Protein AF-A0A507C462-F1 (afdb_monomer_lite)

Foldseek 3Di:
DDDPDDDPVVVVVVVVVVVVVVVVPPPPPDDDDDDDDDDDDPPPDPPVDPPDDPQWDADPVGDTDGDCPPVDPPDDDDDDDDPPPPPPPPPPPPCPVPPPVDFDFPDVVVVRQGFDDDDPQNVVLQVCVLVVCVQDVVDHDDHDDPVPSPDPDRGDDDDDDDDDPVDDPPPDDPPVLDDDGPVVNSVVDPVSVVVVVVVVVVVVVVVVVVVVVPDPDPDD

Sequence (220 aa):
MTSMEMDDDWLQRSMVALQERRNTKSSSAVKPVPELDVIQMPVQINSGIPTAHPYFDKDQHGVARIKTSKLNPSSAPTTQTTNIPFNVSQLPDSKTKSTTAGPETAGPKWFDMPATDITPEIKRDLQILKNRHVLDPKRFYKRQDKKTAKDLPKFFQIGTIVEGPAEFYSARIPRKQRKQNLVEELLQDAEKSQYLKKKFDEIQAKKADFTRRRRPQKKK

Secondary structure (DSSP, 8-state):
-------HHHHHHHHHHHHHHHHTTS----PPPPP------------SS-----SEEE-TTS-EEE--TT---S-PPP-----------------------PPPB--GGGTTPBBPP--HHHHHHHHHHHTHHHH-TT-PPPPPPTTTTTS--SB---------TT-SSSSPPPTTT--SSHHHHHHH-HHHHHHHHHHHHHHHHHHHHHHHHTS-----

pLDDT: mean 73.64, std 18.98, range [39.41, 98.0]

Structure (mmCIF, N/CA/C/O backbone):
data_AF-A0A507C462-F1
#
_entry.id   AF-A0A507C462-F1
#
loop_
_atom_site.group_PDB
_atom_site.id
_atom_site.type_symbol
_atom_site.label_atom_id
_atom_site.label_alt_id
_atom_site.label_comp_id
_atom_site.label_asym_id
_atom_site.label_entity_id
_atom_site.label_seq_id
_atom_site.pdbx_PDB_ins_code
_atom_site.Cartn_x
_atom_site.Cartn_y
_atom_site.Cartn_z
_atom_site.occupancy
_atom_site.B_iso_or_equiv
_atom_site.auth_seq_id
_atom_site.auth_comp_id
_atom_site.auth_asym_id
_atom_site.auth_atom_id
_atom_site.pdbx_PDB_model_num
ATOM 1 N N . MET A 1 1 ? 33.466 -45.971 -16.114 1.00 40.06 1 MET A N 1
ATOM 2 C CA . MET A 1 1 ? 32.294 -46.648 -15.522 1.00 40.06 1 MET A CA 1
ATOM 3 C C . MET A 1 1 ? 32.713 -47.075 -14.132 1.00 40.06 1 MET A C 1
ATOM 5 O O . MET A 1 1 ? 33.428 -48.056 -14.009 1.00 40.06 1 MET A O 1
ATOM 9 N N . THR A 1 2 ? 32.393 -46.263 -13.127 1.00 47.00 2 THR A N 1
ATOM 10 C CA . THR A 1 2 ? 32.767 -46.519 -11.730 1.00 47.00 2 THR A CA 1
ATOM 11 C C . THR A 1 2 ? 31.493 -46.910 -11.002 1.00 47.00 2 THR A C 1
ATOM 13 O O . THR A 1 2 ? 30.519 -46.160 -11.026 1.00 47.00 2 THR A O 1
ATOM 16 N N . SER A 1 3 ? 31.490 -48.135 -10.486 1.00 46.84 3 SER A N 1
ATOM 17 C CA . SER A 1 3 ? 30.369 -48.779 -9.810 1.00 46.84 3 SER A CA 1
ATOM 18 C C . SER A 1 3 ? 29.942 -47.961 -8.587 1.00 46.84 3 SER A C 1
ATOM 20 O O . SER A 1 3 ? 30.785 -47.612 -7.766 1.00 46.84 3 SER A O 1
ATOM 22 N N . MET A 1 4 ? 28.650 -47.640 -8.484 1.00 53.16 4 MET A N 1
ATOM 23 C CA . MET A 1 4 ? 28.027 -47.170 -7.244 1.00 53.16 4 MET A CA 1
ATOM 24 C C . MET A 1 4 ? 27.917 -48.375 -6.304 1.00 53.16 4 MET A C 1
ATOM 26 O O . MET A 1 4 ? 26.997 -49.179 -6.441 1.00 53.16 4 MET A O 1
ATOM 30 N N . GLU A 1 5 ? 28.871 -48.524 -5.388 1.00 62.22 5 GLU A N 1
ATOM 31 C CA . GLU A 1 5 ? 28.671 -49.338 -4.189 1.00 62.22 5 GLU A CA 1
ATOM 32 C C . GLU A 1 5 ? 27.630 -48.626 -3.318 1.00 62.22 5 GLU A C 1
ATOM 34 O O . GLU A 1 5 ? 27.852 -47.529 -2.812 1.00 62.22 5 GLU A O 1
ATOM 39 N N . MET A 1 6 ? 26.437 -49.216 -3.244 1.00 61.25 6 MET A N 1
ATOM 40 C CA . MET A 1 6 ? 25.416 -48.856 -2.267 1.00 61.25 6 MET A CA 1
ATOM 41 C C . MET A 1 6 ? 25.903 -49.344 -0.897 1.00 61.25 6 MET A C 1
ATOM 43 O O . MET A 1 6 ? 26.072 -50.545 -0.708 1.00 61.25 6 MET A O 1
ATOM 47 N N . ASP A 1 7 ? 26.110 -48.425 0.044 1.00 66.31 7 ASP A N 1
ATOM 48 C CA . ASP A 1 7 ? 26.547 -48.736 1.407 1.00 66.31 7 ASP A CA 1
ATOM 49 C C . ASP A 1 7 ? 25.535 -49.653 2.138 1.00 66.31 7 ASP A C 1
ATOM 51 O O . ASP A 1 7 ? 24.412 -49.243 2.460 1.00 66.31 7 ASP A O 1
ATOM 55 N N . ASP A 1 8 ? 25.952 -50.889 2.440 1.00 62.84 8 ASP A N 1
ATOM 56 C CA . ASP A 1 8 ? 25.188 -51.919 3.174 1.00 62.84 8 ASP A CA 1
ATOM 57 C C . ASP A 1 8 ? 24.736 -51.466 4.583 1.00 62.84 8 ASP A C 1
ATOM 59 O O . ASP A 1 8 ? 23.748 -51.967 5.135 1.00 62.84 8 ASP A O 1
ATOM 63 N N . ASP A 1 9 ? 25.390 -50.448 5.144 1.00 69.19 9 ASP A N 1
ATOM 64 C CA . ASP A 1 9 ? 25.077 -49.871 6.456 1.00 69.19 9 ASP A CA 1
ATOM 65 C C . ASP A 1 9 ? 23.691 -49.207 6.506 1.00 69.19 9 ASP A C 1
ATOM 67 O O . ASP A 1 9 ? 23.029 -49.187 7.553 1.00 69.19 9 ASP A O 1
ATOM 71 N N . TRP A 1 10 ? 23.207 -48.666 5.381 1.00 67.50 10 TRP A N 1
ATOM 72 C CA . TRP A 1 10 ? 21.893 -48.017 5.336 1.00 67.50 10 TRP A CA 1
ATOM 73 C C . TRP A 1 10 ? 20.753 -49.039 5.389 1.00 67.50 10 TRP A C 1
ATOM 75 O O . TRP A 1 10 ? 19.760 -48.840 6.100 1.00 67.50 10 TRP A O 1
ATOM 85 N N . LEU A 1 11 ? 20.914 -50.164 4.689 1.00 69.50 11 LEU A N 1
ATOM 86 C CA . LEU A 1 11 ? 19.940 -51.256 4.681 1.00 69.50 11 LEU A CA 1
ATOM 87 C C . LEU A 1 11 ? 19.817 -51.895 6.066 1.00 69.50 11 LEU A C 1
ATOM 89 O O . LEU A 1 11 ? 18.693 -52.100 6.539 1.00 69.50 11 LEU A O 1
ATOM 93 N N . GLN A 1 12 ? 20.943 -52.111 6.751 1.00 73.56 12 GLN A N 1
ATOM 94 C CA . GLN A 1 12 ? 20.963 -52.635 8.118 1.00 73.56 12 GLN A CA 1
ATOM 95 C C . GLN A 1 12 ? 20.287 -51.680 9.114 1.00 73.56 12 GLN A C 1
ATOM 97 O O . GLN A 1 12 ? 19.432 -52.111 9.892 1.00 73.56 12 GLN A O 1
ATOM 102 N N . ARG A 1 13 ? 20.563 -50.368 9.038 1.00 77.00 13 ARG A N 1
ATOM 103 C CA . ARG A 1 13 ? 19.879 -49.356 9.873 1.00 77.00 13 ARG A CA 1
ATOM 104 C C . ARG A 1 13 ? 18.377 -49.293 9.616 1.00 77.00 13 ARG A C 1
ATOM 106 O O . ARG A 1 13 ? 17.609 -49.136 10.566 1.00 77.00 13 ARG A O 1
ATOM 113 N N . SER A 1 14 ? 17.946 -49.432 8.361 1.00 81.00 14 SER A N 1
ATOM 114 C CA . SER A 1 14 ? 16.517 -49.416 8.026 1.00 81.00 14 SER A CA 1
ATOM 115 C C . SER A 1 14 ? 15.781 -50.645 8.575 1.00 81.00 14 SER A C 1
ATOM 117 O O . SER A 1 14 ? 14.666 -50.511 9.083 1.00 81.00 14 SER A O 1
ATOM 119 N N . MET A 1 15 ? 16.420 -51.823 8.552 1.00 80.19 15 MET A N 1
ATOM 120 C CA . MET A 1 15 ? 15.844 -53.059 9.088 1.00 80.19 15 MET A CA 1
ATOM 121 C C . MET A 1 15 ? 15.707 -53.010 10.609 1.00 80.19 15 MET A C 1
ATOM 123 O O . MET A 1 15 ? 14.633 -53.322 11.124 1.00 80.19 15 MET A O 1
ATOM 127 N N . VAL A 1 16 ? 16.736 -52.536 11.320 1.00 82.06 16 VAL A N 1
ATOM 128 C CA . VAL A 1 16 ? 16.684 -52.365 12.784 1.00 82.06 16 VAL A CA 1
ATOM 129 C C . VAL A 1 16 ? 15.565 -51.394 13.182 1.00 82.06 16 VAL A C 1
ATOM 131 O O . VAL A 1 16 ? 14.741 -51.722 14.038 1.00 82.06 16 VAL A O 1
ATOM 134 N N . ALA A 1 17 ? 15.440 -50.259 12.485 1.00 77.19 17 ALA A N 1
ATOM 135 C CA . ALA A 1 17 ? 14.376 -49.282 12.735 1.00 77.19 17 ALA A CA 1
ATOM 136 C C . ALA A 1 17 ? 12.959 -49.844 12.480 1.00 77.19 17 ALA A C 1
ATOM 138 O O . ALA A 1 17 ? 11.993 -49.473 13.157 1.00 77.19 17 ALA A O 1
ATOM 139 N N . LEU A 1 18 ? 12.806 -50.758 11.516 1.00 74.44 18 LEU A N 1
ATOM 140 C CA . LEU A 1 18 ? 11.541 -51.455 11.262 1.00 74.44 18 LEU A CA 1
ATOM 141 C C . LEU A 1 18 ? 11.213 -52.487 12.350 1.00 74.44 18 LEU A C 1
ATOM 143 O O . LEU A 1 18 ? 10.041 -52.657 12.700 1.00 74.44 18 LEU A O 1
ATOM 147 N N . GLN A 1 19 ? 12.226 -53.145 12.910 1.00 73.75 19 GLN A N 1
ATOM 148 C CA . GLN A 1 19 ? 12.072 -54.142 13.971 1.00 73.75 19 GLN A CA 1
ATOM 149 C C . GLN A 1 19 ? 11.653 -53.492 15.299 1.00 73.75 19 GLN A C 1
ATOM 151 O O . GLN A 1 19 ? 10.728 -53.969 15.961 1.00 73.75 19 GLN A O 1
ATOM 156 N N . GLU A 1 20 ? 12.222 -52.331 15.628 1.00 71.44 20 GLU A N 1
ATOM 157 C CA . GLU A 1 20 ? 11.838 -51.528 16.799 1.00 71.44 20 GLU A CA 1
ATOM 158 C C . GLU A 1 20 ? 10.397 -50.994 16.702 1.00 71.44 20 GLU A C 1
ATOM 160 O O . GLU A 1 20 ? 9.642 -51.005 17.681 1.00 71.44 20 GLU A O 1
ATOM 165 N N . ARG A 1 21 ? 9.946 -50.612 15.498 1.00 63.75 21 ARG A N 1
ATOM 166 C CA . ARG A 1 21 ? 8.537 -50.249 15.251 1.00 63.75 21 ARG A CA 1
ATOM 167 C C . ARG A 1 21 ? 7.571 -51.421 15.395 1.00 63.75 21 ARG A C 1
ATOM 169 O O . ARG A 1 21 ? 6.405 -51.200 15.710 1.00 63.75 21 ARG A O 1
ATOM 176 N N . ARG A 1 22 ? 8.019 -52.655 15.154 1.00 61.19 22 ARG A N 1
ATOM 177 C CA . ARG A 1 22 ? 7.190 -53.858 15.323 1.00 61.19 22 ARG A CA 1
ATOM 178 C C . ARG A 1 22 ? 7.018 -54.204 16.803 1.00 61.19 22 ARG A C 1
ATOM 180 O O . ARG A 1 22 ? 5.899 -54.490 17.219 1.00 61.19 22 ARG A O 1
ATOM 187 N N . ASN A 1 23 ? 8.082 -54.067 17.595 1.00 63.72 23 ASN A N 1
ATOM 188 C CA . ASN A 1 23 ? 8.062 -54.331 19.039 1.00 63.72 23 ASN A CA 1
ATOM 189 C C . ASN A 1 23 ? 7.277 -53.283 19.846 1.00 63.72 23 ASN A C 1
ATOM 191 O O . ASN A 1 23 ? 6.726 -53.600 20.894 1.00 63.72 23 ASN A O 1
ATOM 195 N N . THR A 1 24 ? 7.158 -52.048 19.352 1.00 59.28 24 THR A N 1
ATOM 196 C CA . THR A 1 24 ? 6.348 -50.995 20.001 1.00 59.28 24 THR A CA 1
ATOM 197 C C . THR A 1 24 ? 4.861 -51.049 19.638 1.00 59.28 24 THR A C 1
ATOM 199 O O . THR A 1 24 ? 4.057 -50.326 20.225 1.00 59.28 24 THR A O 1
ATOM 202 N N . LYS A 1 25 ? 4.462 -51.921 18.699 1.00 52.84 25 LYS A N 1
ATOM 203 C CA . LYS A 1 25 ? 3.085 -52.011 18.182 1.00 52.84 25 LYS A CA 1
ATOM 204 C C . LYS A 1 25 ? 2.282 -53.199 18.730 1.00 52.84 25 LYS A C 1
ATOM 206 O O . LYS A 1 25 ? 1.174 -53.434 18.257 1.00 52.84 25 LYS A O 1
ATOM 211 N N . SER A 1 26 ? 2.795 -53.919 19.733 1.00 49.34 26 SER A N 1
ATOM 212 C CA . SER A 1 26 ? 2.115 -55.069 20.355 1.00 49.34 26 SER A CA 1
ATOM 213 C C . SER A 1 26 ? 1.622 -54.841 21.792 1.00 49.34 26 SER A C 1
ATOM 215 O O . SER A 1 26 ? 1.346 -55.809 22.491 1.00 49.34 26 SER A O 1
ATOM 217 N N . SER A 1 27 ? 1.441 -53.594 22.243 1.00 49.03 27 SER A N 1
ATOM 218 C CA . SER A 1 27 ? 0.740 -53.300 23.507 1.00 49.03 27 SER A CA 1
ATOM 219 C C . SER A 1 27 ? -0.562 -52.516 23.312 1.00 49.03 27 SER A C 1
ATOM 221 O O . SER A 1 27 ? -0.893 -51.622 24.085 1.00 49.03 27 SER A O 1
ATOM 223 N N . SER A 1 28 ? -1.383 -52.896 22.328 1.00 46.81 28 SER A N 1
ATOM 224 C CA . SER A 1 28 ? -2.828 -52.641 22.418 1.00 46.81 28 SER A CA 1
ATOM 225 C C . SER A 1 28 ? -3.472 -53.711 23.306 1.00 46.81 28 SER A C 1
ATOM 227 O O . SER A 1 28 ? -4.216 -54.572 22.835 1.00 46.81 28 SER A O 1
ATOM 229 N N . ALA A 1 29 ? -3.139 -53.685 24.598 1.00 41.81 29 ALA A N 1
ATOM 230 C CA . ALA A 1 29 ? -3.887 -54.414 25.609 1.00 41.81 29 ALA A CA 1
ATOM 231 C C . ALA A 1 29 ? -5.233 -53.702 25.789 1.00 41.81 29 ALA A C 1
ATOM 233 O O . ALA A 1 29 ? -5.312 -52.605 26.345 1.00 41.81 29 ALA A O 1
ATOM 234 N N . VAL A 1 30 ? -6.285 -54.323 25.260 1.00 44.47 30 VAL A N 1
ATOM 235 C CA . VAL A 1 30 ? -7.679 -54.000 25.558 1.00 44.47 30 VAL A CA 1
ATOM 236 C C . VAL A 1 30 ? -7.853 -54.118 27.072 1.00 44.47 30 VAL A C 1
ATOM 238 O O . VAL A 1 30 ? -7.733 -55.207 27.628 1.00 44.47 30 VAL A O 1
ATOM 241 N N . LYS A 1 31 ? -8.089 -52.995 27.755 1.00 41.72 31 LYS A N 1
ATOM 242 C CA . LYS A 1 31 ? -8.492 -53.022 29.164 1.00 41.72 31 LYS A CA 1
ATOM 243 C C . LYS A 1 31 ? -9.911 -53.604 29.234 1.00 41.72 31 LYS A C 1
ATOM 245 O O . LYS A 1 31 ? -10.771 -53.097 28.510 1.00 41.72 31 LYS A O 1
ATOM 250 N N . PRO A 1 32 ? -10.182 -54.632 30.059 1.00 44.62 32 PRO A N 1
ATOM 251 C CA . PRO A 1 32 ? -11.552 -55.041 30.324 1.00 44.62 32 PRO A CA 1
ATOM 252 C C . PRO A 1 32 ? -12.304 -53.882 30.987 1.00 44.62 32 PRO A C 1
ATOM 254 O O . PRO A 1 32 ? -11.766 -53.171 31.837 1.00 44.62 32 PRO A O 1
ATOM 257 N N . VAL A 1 33 ? -13.537 -53.678 30.532 1.00 51.22 33 VAL A N 1
ATOM 258 C CA . VAL A 1 33 ? -14.507 -52.743 31.105 1.00 51.22 33 VAL A CA 1
ATOM 259 C C . VAL A 1 33 ? -14.709 -53.114 32.578 1.00 51.22 33 VAL A C 1
ATOM 261 O O . VAL A 1 33 ? -15.036 -54.273 32.837 1.00 51.22 33 VAL A O 1
ATOM 264 N N . PRO A 1 34 ? -14.514 -52.199 33.545 1.00 52.25 34 PRO A N 1
ATOM 265 C CA . PRO A 1 34 ? -14.927 -52.471 34.909 1.00 52.25 34 PRO A CA 1
ATOM 266 C C . PRO A 1 34 ? -16.457 -52.534 34.959 1.00 52.25 34 PRO A C 1
ATOM 268 O O . PRO A 1 34 ? -17.159 -51.619 34.524 1.00 52.25 34 PRO A O 1
ATOM 271 N N . GLU A 1 35 ? -16.936 -53.665 35.460 1.00 50.78 35 GLU A N 1
ATOM 272 C CA . GLU A 1 35 ? -18.281 -53.889 35.971 1.00 50.78 35 GLU A CA 1
ATOM 273 C C . GLU A 1 35 ? -18.660 -52.754 36.940 1.00 50.78 35 GLU A C 1
ATOM 275 O O . GLU A 1 35 ? -17.811 -52.223 37.656 1.00 50.78 35 GLU A O 1
ATOM 280 N N . LEU A 1 36 ? -19.915 -52.304 36.876 1.00 50.03 36 LEU A N 1
ATOM 281 C CA . LEU A 1 36 ? -20.403 -51.122 37.585 1.00 50.03 36 LEU A CA 1
ATOM 282 C C . LEU A 1 36 ? -20.380 -51.338 39.104 1.00 50.03 36 LEU A C 1
ATOM 284 O O . LEU A 1 36 ? -21.372 -51.767 39.692 1.00 50.03 36 LEU A O 1
ATOM 288 N N . ASP A 1 37 ? -19.283 -50.947 39.744 1.00 44.72 37 ASP A N 1
ATOM 289 C CA . ASP A 1 37 ? -19.303 -50.637 41.166 1.00 44.72 37 ASP A CA 1
ATOM 290 C C . ASP A 1 37 ? -20.190 -49.405 41.383 1.00 44.72 37 ASP A C 1
ATOM 292 O O . ASP A 1 37 ? -20.037 -48.349 40.760 1.00 44.72 37 ASP A O 1
ATOM 296 N N . VAL A 1 38 ? -21.174 -49.581 42.260 1.00 50.16 38 VAL A N 1
ATOM 297 C CA . VAL A 1 38 ? -22.137 -48.576 42.706 1.00 50.16 38 VAL A CA 1
ATOM 298 C C . VAL A 1 38 ? -21.415 -47.269 43.046 1.00 50.16 38 VAL A C 1
ATOM 300 O O . VAL A 1 38 ? -20.615 -47.204 43.976 1.00 50.16 38 VAL A O 1
ATOM 303 N N . ILE A 1 39 ? -21.721 -46.208 42.296 1.00 43.81 39 ILE A N 1
ATOM 304 C CA . ILE A 1 39 ? -21.213 -44.854 42.532 1.00 43.81 39 ILE A CA 1
ATOM 305 C C . ILE A 1 39 ? -21.697 -44.391 43.911 1.00 43.81 39 ILE A C 1
ATOM 307 O O . ILE A 1 39 ? -22.842 -43.970 44.080 1.00 43.81 39 ILE A O 1
ATOM 311 N N . GLN A 1 40 ? -20.819 -44.440 44.908 1.00 50.25 40 GLN A N 1
ATOM 312 C CA . GLN A 1 40 ? -21.068 -43.837 46.208 1.00 50.25 40 GLN A CA 1
ATOM 313 C C . GLN A 1 40 ? -20.706 -42.350 46.130 1.00 50.25 40 GLN A C 1
ATOM 315 O O . GLN A 1 40 ? -19.541 -41.967 46.204 1.00 50.25 40 GLN A O 1
ATOM 320 N N . MET A 1 41 ? -21.712 -41.496 45.927 1.00 39.41 41 MET A N 1
ATOM 321 C CA . MET A 1 41 ? -21.520 -40.043 45.953 1.00 39.41 41 MET A CA 1
ATOM 322 C C . MET A 1 41 ? -21.269 -39.587 47.400 1.00 39.41 41 MET A C 1
ATOM 324 O O . MET A 1 41 ? -22.123 -39.838 48.255 1.00 39.41 41 MET A O 1
ATOM 328 N N . PRO A 1 42 ? -20.161 -38.891 47.719 1.00 49.22 42 PRO A N 1
ATOM 329 C CA . PRO A 1 42 ? -20.005 -38.268 49.026 1.00 49.22 42 PRO A CA 1
ATOM 330 C C . PRO A 1 42 ? -20.904 -37.025 49.099 1.00 49.22 42 PRO A C 1
ATOM 332 O O . PRO A 1 42 ? -20.505 -35.919 48.740 1.00 49.22 42 PRO A O 1
ATOM 335 N N . VAL A 1 43 ? -22.145 -37.196 49.558 1.00 53.31 43 VAL A N 1
ATOM 336 C CA . VAL A 1 43 ? -23.032 -36.073 49.887 1.00 53.31 43 VAL A CA 1
ATOM 337 C C . VAL A 1 43 ? -22.691 -35.596 51.297 1.00 53.31 43 VAL A C 1
ATOM 339 O O . VAL A 1 43 ? -23.302 -36.009 52.277 1.00 53.31 43 VAL A O 1
ATOM 342 N N . GLN A 1 44 ? -21.714 -34.701 51.400 1.00 56.12 44 GLN A N 1
ATOM 343 C CA . GLN A 1 44 ? -21.740 -33.670 52.437 1.00 56.12 44 GLN A CA 1
ATOM 344 C C . GLN A 1 44 ? -21.904 -32.324 51.745 1.00 56.12 44 GLN A C 1
ATOM 346 O O . GLN A 1 44 ? -20.961 -31.562 51.549 1.00 56.12 44 GLN A O 1
ATOM 351 N N . ILE A 1 45 ? -23.138 -32.065 51.319 1.00 47.09 45 ILE A N 1
ATOM 352 C CA . ILE A 1 45 ? -23.554 -30.723 50.944 1.00 47.09 45 ILE A CA 1
ATOM 353 C C . ILE A 1 45 ? -23.958 -30.067 52.261 1.00 47.09 45 ILE A C 1
ATOM 355 O O . ILE A 1 45 ? -24.986 -30.415 52.836 1.00 47.09 45 ILE A O 1
ATOM 359 N N . ASN A 1 46 ? -23.157 -29.120 52.746 1.00 56.19 46 ASN A N 1
ATOM 360 C CA . ASN A 1 46 ? -23.586 -28.197 53.797 1.00 56.19 46 ASN A CA 1
ATOM 361 C C . ASN A 1 46 ? -24.597 -27.205 53.198 1.00 56.19 46 ASN A C 1
ATOM 363 O O . ASN A 1 46 ? -24.348 -26.005 53.113 1.00 56.19 46 ASN A O 1
ATOM 367 N N . SER A 1 47 ? -25.732 -27.705 52.711 1.00 48.88 47 SER A N 1
ATOM 368 C CA . SER A 1 47 ? -26.896 -26.877 52.433 1.00 48.88 47 SER A CA 1
ATOM 369 C C . SER A 1 47 ? -27.496 -26.563 53.793 1.00 48.88 47 SER A C 1
ATOM 371 O O . SER A 1 47 ? -27.955 -27.488 54.455 1.00 48.88 47 SER A O 1
ATOM 373 N N . GLY A 1 48 ? -27.448 -25.305 54.236 1.00 53.53 48 GLY A N 1
ATOM 374 C CA . GLY A 1 48 ? -28.007 -24.817 55.507 1.00 53.53 48 GLY A CA 1
ATOM 375 C C . GLY A 1 48 ? -29.536 -24.921 55.611 1.00 53.53 48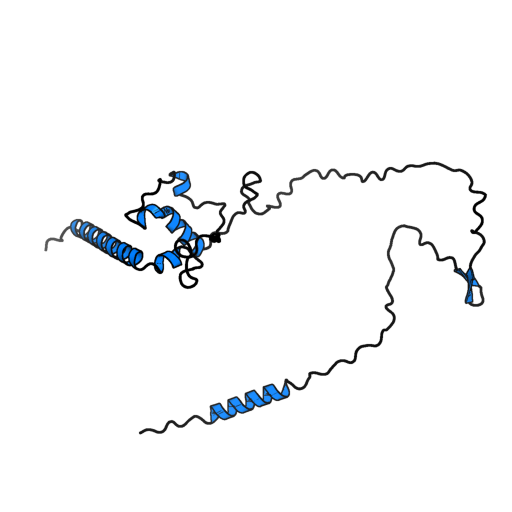 GLY A C 1
ATOM 376 O O . GLY A 1 48 ? -30.207 -23.970 55.989 1.00 53.53 48 GLY A O 1
ATOM 377 N N . ILE A 1 49 ? -30.081 -26.076 55.252 1.00 48.38 49 ILE A N 1
ATOM 378 C CA . ILE A 1 49 ? -31.466 -26.508 55.332 1.00 48.38 49 ILE A CA 1
ATOM 379 C C . ILE A 1 49 ? -31.405 -27.801 56.156 1.00 48.38 49 ILE A C 1
ATOM 381 O O . ILE A 1 49 ? -30.579 -28.659 55.838 1.00 48.38 49 ILE A O 1
ATOM 385 N N . PRO A 1 50 ? -32.213 -27.972 57.218 1.00 43.88 50 PRO A N 1
ATOM 386 C CA . PRO A 1 50 ? -32.197 -29.205 57.992 1.00 43.88 50 PRO A CA 1
ATOM 387 C C . PRO A 1 50 ? -32.538 -30.366 57.057 1.00 43.88 50 PRO A C 1
ATOM 389 O O . PRO A 1 50 ? -33.641 -30.416 56.512 1.00 43.88 50 PRO A O 1
ATOM 392 N N . THR A 1 51 ? -31.573 -31.263 56.838 1.00 50.03 51 THR A N 1
ATOM 393 C CA . THR A 1 51 ? -31.742 -32.470 56.030 1.00 50.03 51 THR A CA 1
ATOM 394 C C . THR A 1 51 ? -33.002 -33.183 56.495 1.00 50.03 51 THR A C 1
ATOM 396 O O . THR A 1 51 ? -33.066 -33.708 57.606 1.00 50.03 51 THR A O 1
ATOM 399 N N . ALA A 1 52 ? -34.034 -33.157 55.654 1.00 48.25 52 ALA A N 1
ATOM 400 C CA . ALA A 1 52 ? -35.259 -33.889 55.890 1.00 48.25 52 ALA A CA 1
ATOM 401 C C . ALA A 1 52 ? -34.900 -35.377 55.906 1.00 48.25 52 ALA A C 1
ATOM 403 O O . ALA A 1 52 ? -34.634 -35.972 54.862 1.00 48.25 52 ALA A O 1
ATOM 404 N N . HIS A 1 53 ? -34.832 -35.966 57.100 1.00 49.62 53 HIS A N 1
ATOM 405 C CA . HIS A 1 53 ? -34.674 -37.404 57.246 1.00 49.62 53 HIS A CA 1
ATOM 406 C C . HIS A 1 53 ? -35.806 -38.091 56.463 1.00 49.62 53 HIS A C 1
ATOM 408 O O . HIS A 1 53 ? -36.978 -37.773 56.705 1.00 49.62 53 HIS A O 1
ATOM 414 N N . PRO A 1 54 ? -35.502 -38.998 55.516 1.00 53.72 54 PRO A N 1
ATOM 415 C CA . PRO A 1 54 ? -36.540 -39.797 54.885 1.00 53.72 54 PRO A CA 1
ATOM 416 C C . PRO A 1 54 ? -37.250 -40.601 55.982 1.00 53.72 54 PRO A C 1
ATOM 418 O O . PRO A 1 54 ? -36.624 -41.011 56.953 1.00 53.72 54 PRO A O 1
ATOM 421 N N . TYR A 1 55 ? -38.562 -40.771 55.838 1.00 54.91 55 TYR A N 1
ATOM 422 C CA . TYR A 1 55 ? -39.567 -41.155 56.848 1.00 54.91 55 TYR A CA 1
ATOM 423 C C . TYR A 1 55 ? -39.431 -42.542 57.523 1.00 54.91 55 TYR A C 1
ATOM 425 O O . TYR A 1 55 ? -40.426 -43.116 57.975 1.00 54.91 55 TYR A O 1
ATOM 433 N N . PHE A 1 56 ? -38.224 -43.093 57.601 1.00 57.88 56 PHE A N 1
ATOM 434 C CA . PHE A 1 56 ? -37.940 -44.437 58.073 1.00 57.88 56 PHE A CA 1
ATOM 435 C C . PHE A 1 56 ? -37.026 -44.391 59.292 1.00 57.88 56 PHE A C 1
ATOM 437 O O . PHE A 1 56 ? -35.889 -43.934 59.202 1.00 57.88 56 PHE A O 1
ATOM 444 N N . ASP A 1 57 ? -37.508 -44.929 60.408 1.00 62.50 57 ASP A N 1
ATOM 445 C CA . ASP A 1 57 ? -36.673 -45.213 61.572 1.00 62.50 57 ASP A CA 1
ATOM 446 C C . ASP A 1 57 ? -36.491 -46.725 61.706 1.00 62.50 57 ASP A C 1
ATOM 448 O O . ASP A 1 57 ? -37.419 -47.504 61.459 1.00 62.50 57 ASP A O 1
ATOM 452 N N . LYS A 1 58 ? -35.272 -47.141 62.062 1.00 60.34 58 LYS A N 1
ATOM 453 C CA . LYS A 1 58 ? -34.963 -48.539 62.380 1.00 60.34 58 LYS A CA 1
ATOM 454 C C . LYS A 1 58 ? -35.352 -48.816 63.827 1.00 60.34 58 LYS A C 1
ATOM 456 O O . LYS A 1 58 ? -35.013 -48.040 64.719 1.00 60.34 58 LYS A O 1
ATOM 461 N N . ASP A 1 59 ? -36.051 -49.918 64.058 1.00 61.69 59 ASP A N 1
ATOM 462 C CA . ASP A 1 59 ? -36.259 -50.438 65.407 1.00 61.69 59 ASP A CA 1
ATOM 463 C C . ASP A 1 59 ? -34.977 -51.101 65.951 1.00 61.69 59 ASP A C 1
ATOM 465 O O . ASP A 1 59 ? -33.986 -51.274 65.237 1.00 61.69 59 ASP A O 1
ATOM 469 N N . GLN A 1 60 ? -34.975 -51.478 67.235 1.00 70.12 60 GLN A N 1
ATOM 470 C CA . GLN A 1 60 ? -33.822 -52.113 67.900 1.00 70.12 60 GLN A CA 1
ATOM 471 C C . GLN A 1 60 ? -33.442 -53.486 67.304 1.00 70.12 60 GLN A C 1
ATOM 473 O O . GLN A 1 60 ? -32.436 -54.072 67.698 1.00 70.12 60 GLN A O 1
ATOM 478 N N . HIS A 1 61 ? -34.212 -53.978 66.329 1.00 63.25 61 HIS A N 1
ATOM 479 C CA . HIS A 1 61 ? -33.962 -55.209 65.583 1.00 63.25 61 HIS A CA 1
ATOM 480 C C . HIS A 1 61 ? -33.565 -54.951 64.116 1.00 63.25 61 HIS A C 1
ATOM 482 O O . HIS A 1 61 ? -33.420 -55.893 63.341 1.00 63.25 61 HIS A O 1
ATOM 488 N N . GLY A 1 62 ? -33.324 -53.689 63.736 1.00 64.44 62 GLY A N 1
ATOM 489 C CA . GLY A 1 62 ? -32.728 -53.307 62.454 1.00 64.44 62 GLY A CA 1
ATOM 490 C C . GLY A 1 62 ? -33.695 -53.245 61.269 1.00 64.44 62 GLY A C 1
ATOM 491 O O . GLY A 1 62 ? -33.238 -53.046 60.140 1.00 64.44 62 GLY A O 1
ATOM 492 N N . VAL A 1 63 ? -35.005 -53.363 61.493 1.00 70.12 63 VAL A N 1
ATOM 493 C CA . VAL A 1 63 ? -36.024 -53.322 60.436 1.00 70.12 63 VAL A CA 1
ATOM 494 C C . VAL A 1 63 ? -36.536 -51.888 60.273 1.00 70.12 63 VAL A C 1
ATOM 496 O O . VAL A 1 63 ? -36.941 -51.234 61.232 1.00 70.12 63 VAL A O 1
ATOM 499 N N . ALA A 1 64 ? -36.504 -51.370 59.042 1.00 65.81 64 ALA A N 1
ATOM 500 C CA . ALA A 1 64 ? -36.964 -50.015 58.738 1.00 65.81 64 ALA A CA 1
ATOM 501 C C . ALA A 1 64 ? -38.501 -49.960 58.669 1.00 65.81 64 ALA A C 1
ATOM 503 O O . ALA A 1 64 ? -39.112 -50.661 57.861 1.00 65.81 64 ALA A O 1
ATOM 504 N N . ARG A 1 65 ? -39.130 -49.108 59.490 1.00 63.00 65 ARG A N 1
ATOM 505 C CA . ARG A 1 65 ? -40.589 -48.886 59.495 1.00 63.00 65 ARG A CA 1
ATOM 506 C C . ARG A 1 65 ? -40.930 -47.411 59.261 1.00 63.00 65 ARG A C 1
ATOM 508 O O . ARG A 1 65 ? -40.194 -46.521 59.682 1.00 63.00 65 ARG A O 1
ATOM 515 N N . ILE A 1 66 ? -42.062 -47.160 58.598 1.00 60.19 66 ILE A N 1
ATOM 516 C CA . ILE A 1 66 ? -42.566 -45.808 58.302 1.00 60.19 66 ILE A CA 1
ATOM 517 C C . ILE A 1 66 ? -43.231 -45.227 59.555 1.00 60.19 66 ILE A C 1
ATOM 519 O O . ILE A 1 66 ? -44.165 -45.826 60.091 1.00 60.19 66 ILE A O 1
ATOM 523 N N . LYS A 1 67 ? -42.798 -44.045 60.013 1.00 61.25 67 LYS A N 1
ATOM 524 C CA . LYS A 1 67 ? -43.472 -43.329 61.112 1.00 61.25 67 LYS A CA 1
ATOM 525 C C . LYS A 1 67 ? -44.732 -42.627 60.604 1.00 61.25 67 LYS A C 1
ATOM 527 O O . LYS A 1 67 ? -44.651 -41.619 59.914 1.00 61.25 67 LYS A O 1
ATOM 532 N N . THR A 1 68 ? -45.909 -43.116 60.983 1.00 57.25 68 THR A N 1
ATOM 533 C CA . THR A 1 68 ? -47.202 -42.557 60.546 1.00 57.25 68 THR A CA 1
ATOM 534 C C . THR A 1 68 ? -47.712 -41.389 61.402 1.00 57.25 68 THR A C 1
ATOM 536 O O . THR A 1 68 ? -48.737 -40.795 61.081 1.00 57.25 68 THR A O 1
ATOM 539 N N . SER A 1 69 ? -46.990 -40.981 62.453 1.00 57.25 69 SER A N 1
ATOM 540 C CA . SER A 1 69 ? -47.418 -39.933 63.401 1.00 57.25 69 SER A CA 1
ATOM 541 C C . SER A 1 69 ? -47.453 -38.504 62.839 1.00 57.25 69 SER A C 1
ATOM 543 O O . SER A 1 69 ? -47.844 -37.578 63.542 1.00 57.25 69 SER A O 1
ATOM 545 N N . LYS A 1 70 ? -47.078 -38.309 61.572 1.00 54.75 70 LYS A N 1
ATOM 546 C CA . LYS A 1 70 ? -47.154 -37.023 60.862 1.00 54.75 70 LYS A CA 1
ATOM 547 C C . LYS A 1 70 ? -48.151 -37.029 59.687 1.00 54.75 70 LYS A C 1
ATOM 549 O O . LYS A 1 70 ? -48.155 -36.100 58.888 1.00 54.75 70 LYS A O 1
ATOM 554 N N . LEU A 1 71 ? -49.008 -38.049 59.579 1.00 51.50 71 LEU A N 1
ATOM 555 C CA . LEU A 1 71 ? -49.991 -38.195 58.491 1.00 51.50 71 LEU A CA 1
ATOM 556 C C . LEU A 1 71 ? -51.372 -37.571 58.775 1.00 51.50 71 LEU A C 1
ATOM 558 O O . LEU A 1 71 ? -52.310 -37.840 58.031 1.00 51.50 71 LEU A O 1
ATOM 562 N N . ASN A 1 72 ? -51.526 -36.728 59.803 1.00 45.22 72 ASN A N 1
ATOM 563 C CA . ASN A 1 72 ? -52.806 -36.069 60.087 1.00 45.22 72 ASN A CA 1
ATOM 564 C C . ASN A 1 72 ? -52.721 -34.543 59.857 1.00 45.22 72 ASN A C 1
ATOM 566 O O . ASN A 1 72 ? -52.088 -33.853 60.658 1.00 45.22 72 ASN A O 1
ATOM 570 N N . PRO A 1 73 ? -53.332 -33.982 58.793 1.00 51.03 73 PRO A N 1
ATOM 571 C CA . PRO A 1 73 ? -53.262 -32.556 58.470 1.00 51.03 73 PRO A CA 1
ATOM 572 C C . PRO A 1 73 ? -54.389 -31.743 59.136 1.00 51.03 73 PRO A C 1
ATOM 574 O O . PRO A 1 73 ? -54.954 -30.845 58.518 1.00 51.03 73 PRO A O 1
ATOM 577 N N . SER A 1 74 ? -54.756 -32.044 60.385 1.00 49.09 74 SER A N 1
ATOM 578 C CA . SER A 1 74 ? -55.862 -31.353 61.068 1.00 49.09 74 SER A CA 1
ATOM 579 C C .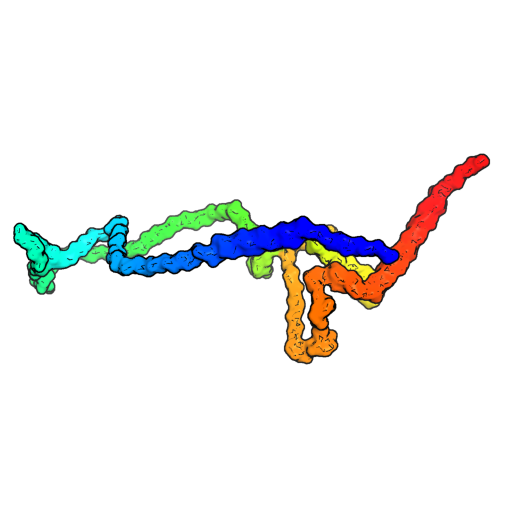 SER A 1 74 ? -55.541 -31.036 62.527 1.00 49.09 74 SER A C 1
ATOM 581 O O . SER A 1 74 ? -56.151 -31.561 63.447 1.00 49.09 74 SER A O 1
ATOM 583 N N . SER A 1 75 ? -54.530 -30.189 62.721 1.00 52.00 75 SER A N 1
ATOM 584 C CA . SER A 1 75 ? -54.440 -29.213 63.820 1.00 52.00 75 SER A CA 1
ATOM 585 C C . SER A 1 75 ? -53.094 -28.494 63.712 1.00 52.00 75 SER A C 1
ATOM 587 O O . SER A 1 75 ? -52.148 -28.800 64.437 1.00 52.00 75 SER A O 1
ATOM 589 N N . ALA A 1 76 ? -52.973 -27.568 62.761 1.00 40.88 76 ALA A N 1
ATOM 590 C CA . ALA A 1 76 ? -51.866 -26.620 62.775 1.00 40.88 76 ALA A CA 1
ATOM 591 C C . ALA A 1 76 ? -52.250 -25.444 63.694 1.00 40.88 76 ALA A C 1
ATOM 593 O O . ALA A 1 76 ? -53.256 -24.784 63.422 1.00 40.88 76 ALA A O 1
ATOM 594 N N . PRO A 1 77 ? -51.501 -25.170 64.777 1.00 42.69 77 PRO A N 1
ATOM 595 C CA . PRO A 1 77 ? -51.624 -23.916 65.503 1.00 42.69 77 PRO A CA 1
ATOM 596 C C . PRO A 1 77 ? -51.108 -22.763 64.634 1.00 42.69 77 PRO A C 1
ATOM 598 O O . PRO A 1 77 ? -50.027 -22.823 64.050 1.00 42.69 77 PRO A O 1
ATOM 601 N N . THR A 1 78 ? -51.911 -21.708 64.560 1.00 46.97 78 THR A N 1
ATOM 602 C CA . THR A 1 78 ? -51.585 -20.407 63.978 1.00 46.97 78 THR A CA 1
ATOM 603 C C . THR A 1 78 ? -50.343 -19.802 64.631 1.00 46.97 78 THR A C 1
ATOM 605 O O . THR A 1 78 ? -50.406 -19.445 65.802 1.00 46.97 78 THR A O 1
ATOM 608 N N . THR A 1 79 ? -49.284 -19.547 63.858 1.00 44.28 79 THR A N 1
ATOM 609 C CA . THR A 1 79 ? -48.366 -18.422 64.111 1.00 44.28 79 THR A CA 1
ATOM 610 C C . THR A 1 79 ? -47.676 -17.933 62.828 1.00 44.28 79 THR A C 1
ATOM 612 O O . THR A 1 79 ? -46.744 -18.535 62.317 1.00 44.28 79 THR A O 1
ATOM 615 N N . GLN A 1 80 ? -48.144 -16.759 62.393 1.00 46.62 80 GLN A N 1
ATOM 616 C CA . GLN A 1 80 ? -47.368 -15.617 61.892 1.00 46.62 80 GLN A CA 1
ATOM 617 C C . GLN A 1 80 ? -46.703 -15.702 60.507 1.00 46.62 80 GLN A C 1
ATOM 619 O O . GLN A 1 80 ? -45.607 -16.212 60.304 1.00 46.62 80 GLN A O 1
ATOM 624 N N . THR A 1 81 ? -47.372 -15.019 59.580 1.00 49.38 81 THR A N 1
ATOM 625 C CA . THR A 1 81 ? -46.841 -14.340 58.401 1.00 49.38 81 THR A CA 1
ATOM 626 C C . THR A 1 81 ? -45.497 -13.660 58.677 1.00 49.38 81 THR A C 1
ATOM 628 O O . THR A 1 81 ? -45.440 -12.657 59.384 1.00 49.38 81 THR A O 1
ATOM 631 N N . THR A 1 82 ? -44.437 -14.113 58.020 1.00 48.19 82 THR A N 1
ATOM 632 C CA . THR A 1 82 ? -43.332 -13.235 57.627 1.00 48.19 82 THR A CA 1
ATOM 633 C C . THR A 1 82 ? -43.045 -13.482 56.151 1.00 48.19 82 THR A C 1
ATOM 635 O O . THR A 1 82 ? -42.309 -14.380 55.757 1.00 48.19 82 THR A O 1
ATOM 638 N N . ASN A 1 83 ? -43.677 -12.663 55.304 1.00 59.12 83 ASN A N 1
ATOM 639 C CA . ASN A 1 83 ? -43.134 -12.366 53.985 1.00 59.12 83 ASN A CA 1
ATOM 640 C C . ASN A 1 83 ? -41.759 -11.747 54.233 1.00 59.12 83 ASN A C 1
ATOM 642 O O . ASN A 1 83 ? -41.656 -10.557 54.521 1.00 59.12 83 ASN A O 1
ATOM 646 N N . ILE A 1 84 ? -40.713 -12.560 54.184 1.00 52.12 84 ILE A N 1
ATOM 647 C CA . ILE A 1 84 ? -39.358 -12.061 54.021 1.00 52.12 84 ILE A CA 1
ATOM 648 C C . ILE A 1 84 ? -39.248 -11.807 52.517 1.00 52.12 84 ILE A C 1
ATOM 650 O O . ILE A 1 84 ? -39.117 -12.778 51.767 1.00 52.12 84 ILE A O 1
ATOM 654 N N . PRO A 1 85 ? -39.347 -10.557 52.015 1.00 53.09 85 PRO A N 1
ATOM 655 C CA . PRO A 1 85 ? -38.804 -10.306 50.697 1.00 53.09 85 PRO A CA 1
ATOM 656 C C . PRO A 1 85 ? -37.345 -10.733 50.796 1.00 53.09 85 PRO A C 1
ATOM 658 O O . PRO A 1 85 ? -36.614 -10.244 51.662 1.00 53.09 85 PRO A O 1
ATOM 661 N N . PHE A 1 86 ? -36.934 -11.685 49.962 1.00 49.78 86 PHE A N 1
ATOM 662 C CA . PHE A 1 86 ? -35.524 -11.948 49.738 1.00 49.78 86 PHE A CA 1
ATOM 663 C C . PHE A 1 86 ? -34.980 -10.682 49.076 1.00 49.78 86 PHE A C 1
ATOM 665 O O . PHE A 1 86 ? -34.917 -10.557 47.855 1.00 49.78 86 PHE A O 1
ATOM 672 N N . ASN A 1 87 ? -34.704 -9.677 49.904 1.00 57.91 87 ASN A N 1
ATOM 673 C CA . ASN A 1 87 ? -33.909 -8.535 49.548 1.00 57.91 87 ASN A CA 1
ATOM 674 C C . ASN A 1 87 ? -32.541 -9.154 49.318 1.00 57.91 87 ASN A C 1
ATOM 676 O O . ASN A 1 87 ? -31.782 -9.380 50.261 1.00 57.91 87 ASN A O 1
ATOM 680 N N . VAL A 1 88 ? -32.281 -9.540 48.065 1.00 56.78 88 VAL A N 1
ATOM 681 C CA . VAL A 1 88 ? -30.918 -9.618 47.570 1.00 56.78 88 VAL A CA 1
ATOM 682 C C . VAL A 1 88 ? -30.406 -8.229 47.856 1.00 56.78 88 VAL A C 1
ATOM 684 O O . VAL A 1 88 ? -30.719 -7.300 47.115 1.00 56.78 88 VAL A O 1
ATOM 687 N N . SER A 1 89 ? -29.734 -8.081 48.996 1.00 59.12 89 SER A N 1
ATOM 688 C CA . SER A 1 89 ? -28.916 -6.936 49.301 1.00 59.12 89 SER A CA 1
ATOM 689 C C . SER A 1 89 ? -28.036 -6.809 48.078 1.00 59.12 89 SER A C 1
ATOM 691 O O . SER A 1 89 ? -27.067 -7.551 47.918 1.00 59.12 89 SER A O 1
ATOM 693 N N . GLN A 1 90 ? -28.448 -5.944 47.154 1.00 60.62 90 GLN A N 1
ATOM 694 C CA . GLN A 1 90 ? -27.562 -5.364 46.188 1.00 60.62 90 GLN A CA 1
ATOM 695 C C . GLN A 1 90 ? -26.529 -4.733 47.101 1.00 60.62 90 GLN A C 1
ATOM 697 O O . GLN A 1 90 ? -26.752 -3.659 47.665 1.00 60.62 90 GLN A O 1
ATOM 702 N N . LEU A 1 91 ? -25.419 -5.450 47.327 1.00 53.84 91 LEU A N 1
ATOM 703 C CA . LEU A 1 91 ? -24.190 -4.761 47.636 1.00 53.84 91 LEU A CA 1
ATOM 704 C C . LEU A 1 91 ? -24.175 -3.629 46.615 1.00 53.84 91 LEU A C 1
ATOM 706 O O . LEU A 1 91 ? -24.451 -3.890 45.434 1.00 53.84 91 LEU A O 1
ATOM 710 N N . PRO A 1 92 ? -23.951 -2.374 47.027 1.00 52.19 92 PRO A N 1
ATOM 711 C CA . PRO A 1 92 ? -23.526 -1.423 46.044 1.00 52.19 92 PRO A CA 1
ATOM 712 C C . PRO A 1 92 ? -22.256 -2.051 45.476 1.00 52.19 92 PRO A C 1
ATOM 714 O O . PRO A 1 92 ? -21.177 -1.941 46.060 1.00 52.19 92 PRO A O 1
ATOM 717 N N . ASP A 1 93 ? -22.389 -2.684 44.309 1.00 56.41 93 ASP A N 1
ATOM 718 C CA . ASP A 1 93 ? -21.398 -2.656 43.260 1.00 56.41 93 ASP A CA 1
ATOM 719 C C . ASP A 1 93 ? -21.253 -1.166 42.962 1.00 56.41 93 ASP A C 1
ATOM 721 O O . ASP A 1 93 ? -21.722 -0.619 41.960 1.00 56.41 93 ASP A O 1
ATOM 725 N N . SER A 1 94 ? -20.645 -0.460 43.919 1.00 53.06 94 SER A N 1
ATOM 726 C CA . SER A 1 94 ? -19.885 0.719 43.664 1.00 53.06 94 SER A CA 1
ATOM 727 C C . SER A 1 94 ? -19.013 0.238 42.533 1.00 53.06 94 SER A C 1
ATOM 729 O O . SER A 1 94 ? -18.129 -0.604 42.697 1.00 53.06 94 SER A O 1
ATOM 731 N N . LYS A 1 95 ? -19.375 0.688 41.335 1.00 53.59 95 LYS A N 1
ATOM 732 C CA . LYS A 1 95 ? -18.505 0.706 40.183 1.00 53.59 95 LYS A CA 1
ATOM 733 C C . LYS A 1 95 ? -17.331 1.590 40.595 1.00 53.59 95 LYS A C 1
ATOM 735 O O . LYS A 1 95 ? -17.151 2.688 40.079 1.00 53.59 95 LYS A O 1
ATOM 740 N N . THR A 1 96 ? -16.515 1.114 41.532 1.00 43.78 96 THR A N 1
ATOM 741 C CA . THR A 1 96 ? -15.084 1.181 41.399 1.00 43.78 96 THR A CA 1
ATOM 742 C C . THR A 1 96 ? -14.878 0.543 40.043 1.00 43.78 96 THR A C 1
ATOM 744 O O . THR A 1 96 ? -14.947 -0.667 39.863 1.00 43.78 96 THR A O 1
ATOM 747 N N . LYS A 1 97 ? -14.838 1.411 39.027 1.00 49.97 97 LYS A N 1
ATOM 748 C CA . LYS A 1 97 ? -14.293 1.078 37.728 1.00 49.97 97 LYS A CA 1
ATOM 749 C C . LYS A 1 97 ? -12.899 0.590 38.067 1.00 49.97 97 LYS A C 1
ATOM 751 O O . LYS A 1 97 ? -11.983 1.400 38.189 1.00 49.97 97 LYS A O 1
ATOM 756 N N . SER A 1 98 ? -12.766 -0.704 38.331 1.00 45.50 98 SER A N 1
ATOM 757 C CA . SER A 1 98 ? -11.490 -1.359 38.294 1.00 45.50 98 SER A CA 1
ATOM 758 C C . SER A 1 98 ? -10.982 -1.002 36.915 1.00 45.50 98 SER A C 1
ATOM 760 O O . SER A 1 98 ? -11.537 -1.376 35.882 1.00 45.50 98 SER A O 1
ATOM 762 N N . THR A 1 99 ? -9.943 -0.187 36.901 1.00 50.53 99 THR A N 1
ATOM 763 C CA . THR A 1 99 ? -9.047 -0.006 35.774 1.00 50.53 99 THR A CA 1
ATOM 764 C C . THR A 1 99 ? -8.302 -1.325 35.542 1.00 50.53 99 THR A C 1
ATOM 766 O O . THR A 1 99 ? -7.086 -1.356 35.429 1.00 50.53 99 THR A O 1
ATOM 769 N N . THR A 1 100 ? -9.014 -2.453 35.516 1.00 44.97 100 THR A N 1
ATOM 770 C CA . THR A 1 100 ? -8.639 -3.596 34.708 1.00 44.97 100 THR A CA 1
ATOM 771 C C . THR A 1 100 ? -8.745 -3.066 33.297 1.00 44.97 100 THR A C 1
ATOM 773 O O . THR A 1 100 ? -9.851 -2.877 32.790 1.00 44.97 100 THR A O 1
ATOM 776 N N . ALA A 1 101 ? -7.599 -2.671 32.746 1.00 55.78 101 ALA A N 1
ATOM 777 C CA . ALA A 1 101 ? -7.460 -2.206 31.382 1.00 55.78 101 ALA A CA 1
ATOM 778 C C . ALA A 1 101 ? -7.994 -3.302 30.454 1.00 55.78 101 ALA A C 1
ATOM 780 O O . ALA A 1 101 ? -7.265 -4.199 30.039 1.00 55.78 101 ALA A O 1
ATOM 781 N N . GLY A 1 102 ? -9.302 -3.269 30.191 1.00 63.41 102 GLY A N 1
ATOM 782 C CA . GLY A 1 102 ? -9.888 -4.019 29.097 1.00 63.41 102 GLY A CA 1
ATOM 783 C C . GLY A 1 102 ? -9.141 -3.646 27.817 1.00 63.41 102 GLY A C 1
ATOM 784 O O . GLY A 1 102 ? -8.566 -2.550 27.756 1.00 63.41 102 GLY A O 1
ATOM 785 N N . PRO A 1 103 ? -9.109 -4.544 26.819 1.00 71.81 103 PRO A N 1
ATOM 786 C CA . PRO A 1 103 ? -8.416 -4.279 25.566 1.00 71.81 103 PRO A CA 1
ATOM 787 C C . PRO A 1 103 ? -8.815 -2.895 25.061 1.00 71.81 103 PRO A C 1
ATOM 789 O O . PRO A 1 103 ? -10.003 -2.557 25.024 1.00 71.81 103 PRO A O 1
ATOM 792 N N . GLU A 1 104 ? -7.820 -2.059 24.756 1.00 86.31 104 GLU A N 1
ATOM 793 C CA . GLU A 1 104 ? -8.094 -0.706 24.298 1.00 86.31 104 GLU A CA 1
ATOM 794 C C . GLU A 1 104 ? -8.995 -0.785 23.072 1.00 86.31 104 GLU A C 1
ATOM 796 O O . GLU A 1 104 ? -8.704 -1.477 22.097 1.00 86.31 104 GLU A O 1
ATOM 801 N N . THR A 1 105 ? -10.113 -0.081 23.148 1.00 90.88 105 THR A N 1
ATOM 802 C CA . THR A 1 105 ? -11.210 -0.235 22.208 1.00 90.88 105 THR A CA 1
ATOM 803 C C . THR A 1 105 ? -11.638 1.142 21.711 1.00 90.88 105 THR A C 1
ATOM 805 O O . THR A 1 105 ? -11.615 2.113 22.468 1.00 90.88 105 THR A O 1
ATOM 808 N N . ALA A 1 106 ? -12.036 1.251 20.440 1.00 89.75 106 ALA A N 1
ATOM 809 C CA . ALA A 1 106 ? -12.467 2.513 19.819 1.00 89.75 106 ALA A CA 1
ATOM 810 C C . ALA A 1 106 ? -13.769 3.096 20.424 1.00 89.75 106 ALA A C 1
ATOM 812 O O . ALA A 1 106 ? -14.157 4.226 20.114 1.00 89.75 106 ALA A O 1
ATOM 813 N N . GLY A 1 107 ? -14.419 2.333 21.305 1.00 92.00 107 GLY A N 1
ATOM 814 C CA . GLY A 1 107 ? -15.622 2.676 22.051 1.00 92.00 107 GLY A CA 1
ATOM 815 C C . GLY A 1 107 ? -16.922 2.226 21.373 1.00 92.00 107 GLY A C 1
ATOM 816 O O . GLY A 1 107 ? -16.928 1.833 20.202 1.00 92.00 107 GLY A O 1
ATOM 817 N N . PRO A 1 108 ? -18.064 2.379 22.068 1.00 93.38 108 PRO A N 1
ATOM 818 C CA . PRO A 1 108 ? -19.349 1.828 21.629 1.00 93.38 108 PRO A CA 1
ATOM 819 C C . PRO A 1 108 ? -19.905 2.520 20.380 1.00 93.38 108 PRO A C 1
ATOM 821 O O . PRO A 1 108 ? -20.661 1.930 19.615 1.00 93.38 108 PRO A O 1
ATOM 824 N N . LYS A 1 109 ? -19.496 3.771 20.119 1.00 95.25 109 LYS A N 1
ATOM 825 C CA . LYS A 1 109 ? -19.848 4.491 18.881 1.00 95.25 109 LYS A CA 1
ATOM 826 C C . LYS A 1 109 ? -19.261 3.837 17.630 1.00 95.25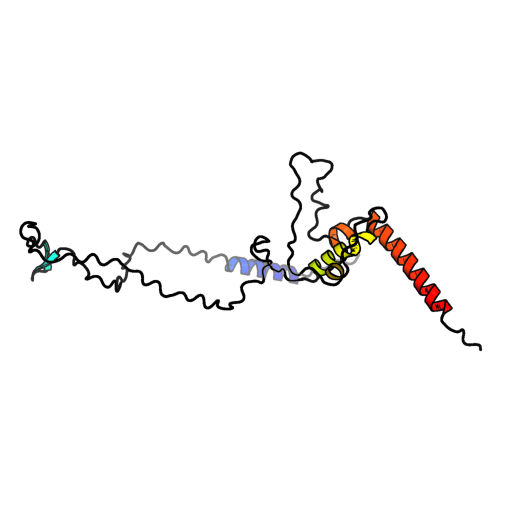 109 LYS A C 1
ATOM 828 O O . LYS A 1 109 ? -19.701 4.142 16.527 1.00 95.25 109 LYS A O 1
ATOM 833 N N . TRP A 1 110 ? -18.255 2.986 17.806 1.00 92.44 110 TRP A N 1
ATOM 834 C CA . TRP A 1 110 ? -17.576 2.275 16.737 1.00 92.44 110 TRP A CA 1
ATOM 835 C C . TRP A 1 110 ? -17.501 0.776 17.036 1.00 92.44 110 TRP A C 1
ATOM 837 O O . TRP A 1 110 ? -16.442 0.162 16.909 1.00 92.44 110 TRP A O 1
ATOM 847 N N . PHE A 1 111 ? -18.641 0.225 17.475 1.00 94.44 111 PHE A N 1
ATOM 848 C CA . PHE A 1 111 ? -18.875 -1.207 17.706 1.00 94.44 111 PHE A CA 1
ATOM 849 C C . PHE A 1 111 ? -17.758 -1.908 18.475 1.00 94.44 111 PHE A C 1
ATOM 851 O O . PHE A 1 111 ? -17.419 -3.050 18.181 1.00 94.44 111 PHE A O 1
ATOM 858 N N . ASP A 1 112 ? -17.155 -1.191 19.419 1.00 91.94 112 ASP A N 1
ATOM 859 C CA . ASP A 1 112 ? -16.083 -1.713 20.243 1.00 91.94 112 ASP A CA 1
ATOM 860 C C . ASP A 1 112 ? -14.938 -2.346 19.425 1.00 91.94 112 ASP A C 1
ATOM 862 O O . ASP A 1 112 ? -14.397 -3.398 19.763 1.00 91.94 112 ASP A O 1
ATOM 866 N N . MET A 1 113 ? -14.528 -1.671 18.342 1.00 92.62 113 MET A N 1
ATOM 867 C CA . MET A 1 113 ? -13.405 -2.119 17.517 1.00 92.62 113 MET A CA 1
ATOM 868 C C . MET A 1 113 ? -12.106 -2.206 18.347 1.00 92.62 113 MET A C 1
ATOM 870 O O . MET A 1 113 ? -11.666 -1.178 18.881 1.00 92.62 113 MET A O 1
ATOM 874 N N . PRO A 1 114 ? -11.469 -3.389 18.430 1.00 92.00 114 PRO A N 1
ATOM 875 C CA . PRO A 1 114 ? -10.264 -3.596 19.224 1.00 92.00 114 PRO A CA 1
ATOM 876 C C . PRO A 1 114 ? -9.046 -2.901 18.603 1.00 92.00 114 PRO A C 1
ATOM 878 O O . PRO A 1 114 ? -8.955 -2.722 17.383 1.00 92.00 114 PRO A O 1
ATOM 881 N N . ALA A 1 115 ? -8.089 -2.517 19.447 1.00 90.50 115 ALA A N 1
ATOM 882 C CA . ALA A 1 115 ? -6.751 -2.143 19.005 1.00 90.50 115 ALA A CA 1
ATOM 883 C C . ALA A 1 115 ? -6.004 -3.390 18.510 1.00 90.50 115 ALA A C 1
ATOM 885 O O . ALA A 1 115 ? -5.956 -4.403 19.205 1.00 90.50 115 ALA A O 1
ATOM 886 N N . THR A 1 116 ? -5.425 -3.307 17.313 1.00 89.06 116 THR A N 1
ATOM 887 C CA . THR A 1 116 ? -4.684 -4.416 16.700 1.00 89.06 116 THR A CA 1
ATOM 888 C C . THR A 1 116 ? -3.185 -4.176 16.838 1.00 89.06 116 THR A C 1
ATOM 890 O O . THR A 1 116 ? -2.697 -3.082 16.543 1.00 89.06 116 THR A O 1
ATOM 893 N N . ASP A 1 117 ? -2.443 -5.212 17.229 1.00 89.62 117 ASP A N 1
ATOM 894 C CA . ASP A 1 117 ? -0.988 -5.153 17.330 1.00 89.62 117 ASP A CA 1
ATOM 895 C C . ASP A 1 117 ? -0.335 -5.007 15.950 1.00 89.62 117 ASP A C 1
ATOM 897 O O . ASP A 1 117 ? -0.615 -5.743 14.998 1.00 89.62 117 ASP A O 1
ATOM 901 N N . ILE A 1 118 ? 0.579 -4.044 15.828 1.00 90.94 118 ILE A N 1
ATOM 902 C CA . ILE A 1 118 ? 1.256 -3.748 14.563 1.00 90.94 118 ILE A CA 1
ATOM 903 C C . ILE A 1 118 ? 2.416 -4.731 14.371 1.00 90.94 118 ILE A C 1
ATOM 905 O O . ILE A 1 118 ? 3.556 -4.470 14.761 1.00 90.94 118 ILE A O 1
ATOM 909 N N . THR A 1 119 ? 2.135 -5.857 13.719 1.00 94.25 119 THR A N 1
ATOM 910 C CA . THR A 1 119 ? 3.168 -6.781 13.229 1.00 94.25 119 THR A CA 1
ATOM 911 C C . THR A 1 119 ? 3.953 -6.146 12.066 1.00 94.25 119 THR A C 1
ATOM 913 O O . THR A 1 119 ? 3.463 -5.223 11.398 1.00 94.25 119 THR A O 1
ATOM 916 N N . PRO A 1 120 ? 5.185 -6.601 11.763 1.00 93.88 120 PRO A N 1
ATOM 917 C CA . PRO A 1 120 ? 5.968 -6.043 10.657 1.00 93.88 120 PRO A CA 1
ATOM 918 C C . PRO A 1 120 ? 5.311 -6.241 9.283 1.00 93.88 120 PRO A C 1
ATOM 920 O O . PRO A 1 120 ? 5.594 -5.483 8.356 1.00 93.88 120 PRO A O 1
ATOM 923 N N . GLU A 1 121 ? 4.446 -7.241 9.123 1.00 93.19 121 GLU A N 1
ATOM 924 C CA . GLU A 1 121 ? 3.695 -7.467 7.884 1.00 93.19 121 GLU A CA 1
ATOM 925 C C . GLU A 1 121 ? 2.602 -6.419 7.711 1.00 93.19 121 GLU A C 1
ATOM 927 O O . GLU A 1 121 ? 2.580 -5.697 6.715 1.00 93.19 121 GLU A O 1
ATOM 932 N N . ILE A 1 122 ? 1.794 -6.239 8.754 1.00 94.00 122 ILE A N 1
ATOM 933 C CA . ILE A 1 122 ? 0.724 -5.243 8.802 1.00 94.00 122 ILE A CA 1
ATOM 934 C C . ILE A 1 122 ? 1.294 -3.836 8.611 1.00 94.00 122 ILE A C 1
ATOM 936 O O . ILE A 1 122 ? 0.746 -3.020 7.871 1.00 94.00 122 ILE A O 1
ATOM 940 N N . LYS A 1 123 ? 2.450 -3.546 9.216 1.00 93.69 123 LYS A N 1
ATOM 941 C CA . LYS A 1 123 ? 3.141 -2.268 9.028 1.00 93.69 123 LYS A CA 1
ATOM 942 C C . LYS A 1 123 ? 3.481 -1.999 7.560 1.00 93.69 123 LYS A C 1
ATOM 944 O O . LYS A 1 123 ? 3.344 -0.857 7.119 1.00 93.69 123 LYS A O 1
ATOM 949 N N . ARG A 1 124 ? 3.925 -3.015 6.810 1.00 94.56 124 ARG A N 1
ATOM 950 C CA . ARG A 1 124 ? 4.225 -2.885 5.373 1.00 94.56 124 ARG A CA 1
ATOM 951 C C . ARG A 1 124 ? 2.951 -2.609 4.578 1.00 94.56 124 ARG A C 1
ATOM 953 O O . ARG A 1 124 ? 2.934 -1.661 3.796 1.00 94.56 124 ARG A O 1
ATOM 960 N N . ASP A 1 125 ? 1.880 -3.350 4.841 1.00 94.50 125 ASP A N 1
ATOM 961 C CA . ASP A 1 125 ? 0.583 -3.147 4.185 1.00 94.50 125 ASP A CA 1
ATOM 962 C C . ASP A 1 125 ? 0.033 -1.729 4.442 1.00 94.50 125 ASP A C 1
ATOM 964 O O . ASP A 1 125 ? -0.363 -1.022 3.511 1.00 94.50 125 ASP A O 1
ATOM 968 N N . LEU A 1 126 ? 0.111 -1.240 5.684 1.00 93.19 126 LEU A N 1
ATOM 969 C CA . LEU A 1 126 ? -0.307 0.121 6.035 1.00 93.19 126 LEU A CA 1
ATOM 970 C C . LEU A 1 126 ? 0.546 1.202 5.348 1.00 93.19 126 LEU A C 1
ATOM 972 O O . LEU A 1 126 ? 0.028 2.245 4.937 1.00 93.19 126 LEU A O 1
ATOM 976 N N . GLN A 1 127 ? 1.851 0.970 5.184 1.00 92.25 127 GLN A N 1
ATOM 977 C CA . GLN A 1 127 ? 2.722 1.877 4.432 1.00 92.25 127 GLN A CA 1
ATOM 978 C C . GLN A 1 127 ? 2.349 1.928 2.947 1.00 92.25 127 GLN A C 1
ATOM 980 O O . GLN A 1 127 ? 2.356 3.012 2.356 1.00 92.25 127 GLN A O 1
ATOM 985 N N . ILE A 1 128 ? 1.989 0.789 2.351 1.00 93.44 128 ILE A N 1
ATOM 986 C CA . ILE A 1 128 ? 1.489 0.732 0.973 1.00 93.44 128 ILE A CA 1
ATOM 987 C C . ILE A 1 128 ? 0.193 1.533 0.848 1.00 93.44 128 ILE A C 1
ATOM 989 O O . ILE A 1 128 ? 0.089 2.376 -0.043 1.00 93.44 128 ILE A O 1
ATOM 993 N N . LEU A 1 129 ? -0.758 1.358 1.770 1.00 92.56 129 LEU A N 1
ATOM 994 C CA . LEU A 1 129 ? -2.020 2.107 1.762 1.00 92.56 129 LEU A CA 1
ATOM 995 C C . LEU A 1 129 ? -1.804 3.621 1.870 1.00 92.56 129 LEU A C 1
ATOM 997 O O . LEU A 1 129 ? -2.428 4.392 1.136 1.00 92.56 129 LEU A O 1
ATOM 1001 N N . LYS A 1 130 ? -0.874 4.062 2.722 1.00 91.50 130 LYS A N 1
ATOM 1002 C CA . LYS A 1 130 ? -0.472 5.474 2.821 1.00 91.50 130 LYS A CA 1
ATOM 1003 C C . LYS A 1 130 ? 0.114 5.997 1.503 1.00 91.50 130 LYS A C 1
ATOM 1005 O O . LYS A 1 130 ? -0.198 7.109 1.070 1.00 91.50 130 LYS A O 1
ATOM 1010 N N . ASN A 1 131 ? 0.920 5.181 0.832 1.00 91.56 131 ASN A N 1
ATOM 1011 C CA . ASN A 1 131 ? 1.584 5.523 -0.425 1.00 91.56 131 ASN A CA 1
ATOM 1012 C C . ASN A 1 131 ? 0.777 5.139 -1.678 1.00 91.56 131 ASN A C 1
ATOM 1014 O O . ASN A 1 131 ? 1.313 5.208 -2.782 1.00 91.56 131 ASN A O 1
ATOM 1018 N N . ARG A 1 132 ? -0.518 4.808 -1.548 1.00 92.69 132 ARG A N 1
ATOM 1019 C CA . ARG A 1 132 ? -1.370 4.331 -2.658 1.00 92.69 132 ARG A CA 1
ATOM 1020 C C . ARG A 1 132 ? -1.383 5.229 -3.899 1.00 92.69 132 ARG A C 1
ATOM 1022 O O . ARG A 1 132 ? -1.549 4.742 -5.006 1.00 92.69 132 ARG A O 1
ATOM 1029 N N . HIS A 1 133 ? -1.170 6.531 -3.715 1.00 92.44 133 HIS A N 1
ATOM 1030 C CA . HIS A 1 133 ? -1.113 7.524 -4.791 1.00 92.44 133 HIS A CA 1
ATOM 1031 C C . HIS A 1 133 ? 0.117 7.396 -5.708 1.00 92.44 133 HIS A C 1
ATOM 1033 O O . HIS A 1 133 ? 0.139 8.009 -6.767 1.00 92.44 133 HIS A O 1
ATOM 1039 N N . VAL A 1 134 ? 1.147 6.648 -5.299 1.00 92.31 134 VAL A N 1
ATOM 1040 C CA . VAL A 1 134 ? 2.384 6.441 -6.074 1.00 92.31 134 VAL A CA 1
ATOM 1041 C C . VAL A 1 134 ? 2.360 5.117 -6.842 1.00 92.31 134 VAL A C 1
ATOM 1043 O O . VAL A 1 134 ? 3.088 4.965 -7.820 1.00 92.31 134 VAL A O 1
ATOM 1046 N N . LEU A 1 135 ? 1.540 4.157 -6.402 1.00 91.94 135 LEU A N 1
ATOM 1047 C CA . LEU A 1 135 ? 1.555 2.783 -6.915 1.00 91.94 135 LEU A CA 1
ATOM 1048 C C . LEU A 1 135 ? 1.103 2.692 -8.372 1.00 91.94 135 LEU A C 1
ATOM 1050 O O . LEU A 1 135 ? 1.691 1.944 -9.146 1.00 91.94 135 LEU A O 1
ATOM 1054 N N . ASP A 1 136 ? 0.071 3.452 -8.735 1.00 92.56 136 ASP A N 1
ATOM 1055 C CA . ASP A 1 136 ? -0.490 3.478 -10.082 1.00 92.56 136 ASP A CA 1
ATOM 1056 C C . ASP A 1 136 ? -0.483 4.924 -10.610 1.00 92.56 136 ASP A C 1
ATOM 1058 O O . ASP A 1 136 ? -1.159 5.783 -10.037 1.00 92.56 136 ASP A O 1
ATOM 1062 N N . PRO A 1 137 ? 0.248 5.222 -11.702 1.00 92.81 137 PRO A N 1
ATOM 1063 C CA . PRO A 1 137 ? 0.311 6.568 -12.272 1.00 92.81 137 PRO A CA 1
ATOM 1064 C C . PRO A 1 137 ? -1.031 7.066 -12.821 1.00 92.81 137 PRO A C 1
ATOM 1066 O O . PRO A 1 137 ? -1.181 8.264 -13.054 1.00 92.81 137 PRO A O 1
ATOM 1069 N N . LYS A 1 138 ? -1.993 6.168 -13.064 1.00 94.38 138 LYS A N 1
ATOM 1070 C CA . LYS A 1 138 ? -3.313 6.498 -13.617 1.00 94.38 138 LYS A CA 1
ATOM 1071 C C . LYS A 1 138 ? -4.367 6.724 -12.535 1.00 94.38 138 LYS A C 1
ATOM 1073 O O . LYS A 1 138 ? -5.466 7.176 -12.852 1.00 94.38 138 LYS A O 1
ATOM 1078 N N . ARG A 1 139 ? -4.069 6.417 -11.268 1.00 94.62 139 ARG A N 1
ATOM 1079 C CA . ARG A 1 139 ? -5.029 6.532 -10.162 1.00 94.62 139 ARG A CA 1
ATOM 1080 C C . ARG A 1 139 ? -4.610 7.616 -9.185 1.00 94.62 139 ARG A C 1
ATOM 1082 O O . ARG A 1 139 ? -3.720 7.440 -8.358 1.00 94.62 139 ARG A O 1
ATOM 1089 N N . PHE A 1 140 ? -5.338 8.726 -9.228 1.00 95.75 140 PHE A N 1
ATOM 1090 C CA . PHE A 1 140 ? -5.177 9.820 -8.279 1.00 95.75 140 PHE A CA 1
ATOM 1091 C C . PHE A 1 140 ? -6.169 9.668 -7.125 1.00 95.75 140 PHE A C 1
ATOM 1093 O O . PHE A 1 140 ? -7.382 9.713 -7.315 1.00 95.75 140 PHE A O 1
ATOM 1100 N N . TYR A 1 141 ? -5.648 9.499 -5.910 1.00 94.25 141 TYR A N 1
ATOM 1101 C CA . TYR A 1 141 ? -6.455 9.437 -4.692 1.00 94.25 141 TYR A CA 1
ATOM 1102 C C . TYR A 1 141 ? -6.481 10.787 -3.978 1.00 94.25 141 TYR A C 1
ATOM 1104 O O . TYR A 1 141 ? -5.512 11.548 -4.011 1.00 94.25 141 TYR A O 1
ATOM 1112 N N . LYS A 1 142 ? -7.557 11.042 -3.227 1.00 93.19 142 LYS A N 1
ATOM 1113 C CA . LYS A 1 142 ? -7.606 12.166 -2.289 1.00 93.19 142 LYS A CA 1
ATOM 1114 C C . LYS A 1 142 ? -6.476 12.042 -1.261 1.00 93.19 142 LYS A C 1
ATOM 1116 O O . LYS A 1 142 ? -6.286 10.981 -0.654 1.00 93.19 142 LYS A O 1
ATOM 1121 N N . ARG A 1 143 ? -5.738 13.137 -1.072 1.00 89.81 143 ARG A N 1
ATOM 1122 C CA . ARG A 1 143 ? -4.658 13.240 -0.087 1.00 89.81 143 ARG A CA 1
ATOM 1123 C C . ARG A 1 143 ? -5.237 13.141 1.325 1.00 89.81 143 ARG A C 1
ATOM 1125 O O . ARG A 1 143 ? -6.236 13.789 1.620 1.00 89.81 143 ARG A O 1
ATOM 1132 N N . GLN A 1 144 ? -4.608 12.336 2.179 1.00 86.75 144 GLN A N 1
ATOM 1133 C CA . GLN A 1 144 ? -4.969 12.266 3.595 1.00 86.75 144 GLN A CA 1
ATOM 1134 C C . GLN A 1 144 ? -4.418 13.468 4.368 1.00 86.75 144 GLN A C 1
ATOM 1136 O O . GLN A 1 144 ? -3.383 14.039 4.002 1.00 86.75 144 GLN A O 1
ATOM 1141 N N . ASP A 1 145 ? -5.114 13.843 5.439 1.00 85.06 145 ASP A N 1
ATOM 1142 C CA . ASP A 1 145 ? -4.726 14.955 6.300 1.00 85.06 145 ASP A CA 1
ATOM 1143 C C . ASP A 1 145 ? -3.359 14.711 6.940 1.00 85.06 145 ASP A C 1
ATOM 1145 O O . ASP A 1 145 ? -2.979 13.590 7.265 1.00 85.06 145 ASP A O 1
ATOM 1149 N N . LYS A 1 146 ? -2.590 15.779 7.171 1.00 78.06 146 LYS A N 1
ATOM 1150 C CA . LYS A 1 146 ? -1.208 15.658 7.672 1.00 78.06 146 LYS A CA 1
ATOM 1151 C C . LYS A 1 146 ? -1.107 14.942 9.026 1.00 78.06 146 LYS A C 1
ATOM 1153 O O . LYS A 1 146 ? -0.057 14.381 9.313 1.00 78.06 146 LYS A O 1
ATOM 1158 N N . LYS A 1 147 ? -2.160 14.987 9.852 1.00 76.31 147 LYS A N 1
ATOM 1159 C CA . LYS A 1 147 ? -2.211 14.299 11.152 1.00 76.31 147 LYS A CA 1
ATOM 1160 C C . LYS A 1 147 ? -2.403 12.792 10.971 1.00 76.31 147 LYS A C 1
ATOM 1162 O O . LYS A 1 147 ? -1.591 12.021 11.461 1.00 76.31 147 LYS A O 1
ATOM 1167 N N . THR A 1 148 ? -3.402 12.391 10.187 1.00 74.75 148 THR A N 1
ATOM 1168 C CA . THR A 1 148 ? -3.696 10.978 9.896 1.00 74.75 148 THR A CA 1
ATOM 1169 C C . THR A 1 148 ? -2.646 10.331 8.999 1.00 74.75 148 THR A C 1
ATOM 1171 O O . THR A 1 148 ? -2.444 9.127 9.052 1.00 74.75 148 THR A O 1
ATOM 1174 N N . ALA A 1 149 ? -1.935 11.127 8.199 1.00 71.06 149 ALA A N 1
ATOM 1175 C CA . ALA A 1 149 ? -0.861 10.640 7.350 1.00 71.06 149 ALA A CA 1
ATOM 1176 C C . ALA A 1 149 ? 0.458 10.414 8.102 1.00 71.06 149 ALA A C 1
ATOM 1178 O O . ALA A 1 149 ? 1.320 9.720 7.570 1.00 71.06 149 ALA A O 1
ATOM 1179 N N . LYS A 1 150 ? 0.692 11.024 9.271 1.00 76.44 150 LYS A N 1
ATOM 1180 C CA . LYS A 1 150 ? 1.968 10.863 9.991 1.00 76.44 150 LYS A CA 1
ATOM 1181 C C . LYS A 1 150 ? 2.030 9.524 10.711 1.00 76.44 150 LYS A C 1
ATOM 1183 O O . LYS A 1 150 ? 2.963 8.763 10.448 1.00 76.44 150 LYS A O 1
ATOM 1188 N N . ASP A 1 151 ? 1.004 9.235 11.496 1.00 82.69 151 ASP A N 1
ATOM 1189 C CA . ASP A 1 151 ? 0.965 8.077 12.378 1.00 82.69 151 ASP A CA 1
ATOM 1190 C C . ASP A 1 151 ? 0.069 6.980 11.802 1.00 82.69 151 ASP A C 1
ATOM 1192 O O . ASP A 1 151 ? -0.886 7.249 11.073 1.00 82.69 151 ASP A O 1
ATOM 1196 N N . LEU A 1 152 ? 0.404 5.723 12.097 1.00 86.31 152 LEU A N 1
ATOM 1197 C CA . LEU A 1 152 ? -0.450 4.597 11.731 1.00 86.31 152 LEU A CA 1
ATOM 1198 C C . LEU A 1 152 ? -1.728 4.622 12.586 1.00 86.31 152 LEU A C 1
ATOM 1200 O O . LEU A 1 152 ? -1.666 5.018 13.753 1.00 86.31 152 LEU A O 1
ATOM 1204 N N . PRO A 1 153 ? -2.885 4.216 12.037 1.00 89.62 153 PRO A N 1
ATOM 1205 C CA . PRO A 1 153 ? -4.117 4.163 12.813 1.00 89.62 153 PRO A CA 1
ATOM 1206 C C . PRO A 1 153 ? -3.965 3.185 13.985 1.00 89.62 153 PRO A C 1
ATOM 1208 O O . PRO A 1 153 ? -3.435 2.092 13.815 1.00 89.62 153 PRO A O 1
ATOM 1211 N N . LYS A 1 154 ? -4.447 3.582 15.170 1.00 89.31 154 LYS A N 1
ATOM 1212 C CA . LYS A 1 154 ? -4.403 2.757 16.390 1.00 89.31 154 LYS A CA 1
ATOM 1213 C C . LYS A 1 154 ? -5.424 1.615 16.362 1.00 89.31 154 LYS A C 1
ATOM 1215 O O . LYS A 1 154 ? -5.117 0.493 16.740 1.00 89.31 154 LYS A O 1
ATOM 1220 N N . PHE A 1 155 ? -6.636 1.914 15.904 1.00 92.12 155 PHE A N 1
ATOM 1221 C CA . PHE A 1 155 ? -7.728 0.951 15.810 1.00 92.12 155 PHE A CA 1
ATOM 1222 C C . PHE A 1 155 ? -7.979 0.647 14.334 1.00 92.12 155 PHE A C 1
ATOM 1224 O O . PHE A 1 155 ? -8.280 1.560 13.560 1.00 92.12 155 PHE A O 1
ATOM 1231 N N . PHE A 1 156 ? -7.836 -0.613 13.936 1.00 92.44 156 PHE A N 1
ATOM 1232 C CA . PHE A 1 156 ? -8.103 -1.081 12.578 1.00 92.44 156 PHE A CA 1
ATOM 1233 C C . PHE A 1 156 ? -8.322 -2.595 12.575 1.00 92.44 156 PHE A C 1
ATOM 1235 O O . PHE A 1 156 ? -7.874 -3.296 13.480 1.00 92.44 156 PHE A O 1
ATOM 1242 N N . GLN A 1 157 ? -8.975 -3.093 11.529 1.00 92.38 157 GLN A N 1
ATOM 1243 C CA . GLN A 1 157 ? -9.155 -4.518 11.267 1.00 92.38 157 GLN A CA 1
ATOM 1244 C C . GLN A 1 157 ? -8.767 -4.818 9.820 1.00 92.38 157 GLN A C 1
ATOM 1246 O O . GLN A 1 157 ? -8.912 -3.967 8.939 1.00 92.38 157 GLN A O 1
ATOM 1251 N N . ILE A 1 158 ? -8.273 -6.030 9.583 1.00 93.12 158 ILE A N 1
ATOM 1252 C CA . ILE A 1 158 ? -7.950 -6.531 8.248 1.00 93.12 158 ILE A CA 1
ATOM 1253 C C . ILE A 1 158 ? -9.004 -7.569 7.894 1.00 93.12 158 ILE A C 1
ATOM 1255 O O . ILE A 1 158 ? -9.231 -8.513 8.647 1.00 93.12 158 ILE A O 1
ATOM 1259 N N . GLY A 1 159 ? -9.662 -7.370 6.758 1.00 93.69 159 GLY A N 1
ATOM 1260 C CA . GLY A 1 159 ? -10.697 -8.259 6.253 1.00 93.69 159 GLY A CA 1
ATOM 1261 C C . GLY A 1 159 ? -10.449 -8.610 4.795 1.00 93.69 159 GLY A C 1
ATOM 1262 O O . GLY A 1 159 ? -9.727 -7.912 4.084 1.00 93.69 159 GLY A O 1
ATOM 1263 N N . THR A 1 160 ? -11.074 -9.693 4.350 1.00 93.81 160 THR A N 1
ATOM 1264 C CA . THR A 1 160 ? -11.086 -10.113 2.948 1.00 93.81 160 THR A CA 1
ATOM 1265 C C . THR A 1 160 ? -12.445 -9.814 2.331 1.00 93.81 160 THR A C 1
ATOM 1267 O O . THR A 1 160 ? -13.481 -9.894 2.991 1.00 93.81 160 THR A O 1
ATOM 1270 N N . ILE A 1 161 ? -12.445 -9.431 1.055 1.00 93.12 161 ILE A N 1
ATOM 1271 C CA . ILE A 1 161 ? -13.680 -9.125 0.333 1.00 93.12 161 ILE A CA 1
ATOM 1272 C C . ILE A 1 161 ? -14.375 -10.444 -0.016 1.00 93.12 161 ILE A C 1
ATOM 1274 O O . ILE A 1 161 ? -13.793 -11.304 -0.678 1.00 93.12 161 ILE A O 1
ATOM 1278 N N . VAL A 1 162 ? -15.632 -10.586 0.406 1.00 92.75 162 VAL A N 1
ATOM 1279 C CA . VAL A 1 162 ? -16.507 -11.678 -0.029 1.00 92.75 162 VAL A CA 1
ATOM 1280 C C . VAL A 1 162 ? -17.232 -11.221 -1.289 1.00 92.75 162 VAL A C 1
ATOM 1282 O O . VAL A 1 162 ? -18.051 -10.306 -1.257 1.00 92.75 162 VAL A O 1
ATOM 1285 N N . GLU A 1 163 ? -16.877 -11.826 -2.416 1.00 91.00 163 GLU A N 1
ATOM 1286 C CA . GLU A 1 163 ? -17.444 -11.504 -3.727 1.00 91.00 163 GLU A CA 1
ATOM 1287 C C . GLU A 1 163 ? -18.942 -11.844 -3.782 1.00 91.00 163 GLU A C 1
ATOM 1289 O O . GLU A 1 163 ? -19.379 -12.871 -3.255 1.00 91.00 163 GLU A O 1
ATOM 1294 N N . GLY A 1 164 ? -19.726 -11.001 -4.457 1.00 91.44 164 GLY A N 1
ATOM 1295 C CA . GLY A 1 164 ? -21.158 -11.229 -4.641 1.00 91.44 164 GLY A CA 1
ATOM 1296 C C . GLY A 1 164 ? -21.455 -12.440 -5.540 1.00 91.44 164 GLY A C 1
ATOM 1297 O O . GLY A 1 164 ? -20.654 -12.781 -6.411 1.00 91.44 164 GLY A O 1
ATOM 1298 N N . PRO A 1 165 ? -22.627 -13.083 -5.390 1.00 90.81 165 PRO A N 1
ATOM 1299 C CA . PRO A 1 165 ? -22.978 -14.279 -6.161 1.00 90.81 165 PRO A CA 1
ATOM 1300 C C . PRO A 1 165 ? -23.197 -14.013 -7.661 1.00 90.81 165 PRO A C 1
ATOM 1302 O O . PRO A 1 165 ? -23.109 -14.946 -8.454 1.00 90.81 165 PRO A O 1
ATOM 1305 N N . ALA A 1 166 ? -23.468 -12.765 -8.056 1.00 90.81 166 ALA A N 1
ATOM 1306 C CA . ALA A 1 166 ? -23.779 -12.388 -9.438 1.00 90.81 166 ALA A CA 1
ATOM 1307 C C . ALA A 1 166 ? -22.544 -12.082 -10.314 1.00 90.81 166 ALA A C 1
ATOM 1309 O O . ALA A 1 166 ? -22.653 -12.045 -11.536 1.00 90.81 166 ALA A O 1
ATOM 1310 N N . GLU A 1 167 ? -21.366 -11.875 -9.719 1.00 85.12 167 GLU A N 1
ATOM 1311 C CA . GLU A 1 167 ? -20.161 -11.393 -10.412 1.00 85.12 167 GLU A CA 1
ATOM 1312 C C . GLU A 1 167 ? -19.098 -12.506 -10.464 1.00 85.12 167 GLU A C 1
ATOM 1314 O O . GLU A 1 167 ? -18.226 -12.597 -9.600 1.00 85.12 167 GLU A O 1
ATOM 1319 N N . PHE A 1 168 ? -19.178 -13.399 -11.461 1.00 84.31 168 PHE A N 1
ATOM 1320 C CA . PHE A 1 168 ? -18.268 -14.556 -11.559 1.00 84.31 168 PHE A CA 1
ATOM 1321 C C . PHE A 1 168 ? -16.995 -14.297 -12.379 1.00 84.31 168 PHE A C 1
ATOM 1323 O O . PHE A 1 168 ? -15.948 -14.853 -12.056 1.00 84.31 168 PHE A O 1
ATOM 1330 N N . TYR A 1 169 ? -17.068 -13.491 -13.443 1.00 85.88 169 TYR A N 1
ATOM 1331 C CA . TYR A 1 169 ? -15.986 -13.390 -14.439 1.00 85.88 169 TYR A CA 1
ATOM 1332 C C . TYR A 1 169 ? -15.121 -12.129 -14.316 1.00 85.88 169 TYR A C 1
ATOM 1334 O O . TYR A 1 169 ? -13.966 -12.133 -14.726 1.00 85.88 169 TYR A O 1
ATOM 1342 N N . SER A 1 170 ? -15.682 -11.052 -13.777 1.00 88.50 170 SER A N 1
ATOM 1343 C CA . SER A 1 170 ? -15.110 -9.699 -13.740 1.00 88.50 170 SER A CA 1
ATOM 1344 C C . SER A 1 170 ? -14.448 -9.392 -12.399 1.00 88.50 170 SER A C 1
ATOM 1346 O O . SER A 1 170 ? -13.267 -9.064 -12.339 1.00 88.50 170 SER A O 1
ATOM 1348 N N . ALA A 1 171 ? -15.219 -9.480 -11.315 1.00 88.62 171 ALA A N 1
ATOM 1349 C CA . ALA A 1 171 ? -14.780 -9.056 -9.988 1.00 88.62 171 ALA A CA 1
ATOM 1350 C C . ALA A 1 171 ? -14.077 -10.166 -9.194 1.00 88.62 171 ALA A C 1
ATOM 1352 O O . ALA A 1 171 ? -13.391 -9.882 -8.213 1.00 88.62 171 ALA A O 1
ATOM 1353 N N . ARG A 1 172 ? -14.263 -11.431 -9.592 1.00 91.19 172 ARG A N 1
ATOM 1354 C CA . ARG A 1 172 ? -13.769 -12.585 -8.841 1.00 91.19 172 ARG A CA 1
ATOM 1355 C C . ARG A 1 172 ? -12.295 -12.853 -9.109 1.00 91.19 172 ARG A C 1
ATOM 1357 O O . ARG A 1 172 ? -11.889 -13.131 -10.234 1.00 91.19 172 ARG A O 1
ATOM 1364 N N . ILE A 1 173 ? -11.509 -12.872 -8.037 1.00 91.00 173 ILE A N 1
ATOM 1365 C CA . ILE A 1 173 ? -10.084 -13.196 -8.101 1.00 91.00 173 ILE A CA 1
ATOM 1366 C C . ILE A 1 173 ? -9.936 -14.725 -8.062 1.00 91.00 173 ILE A C 1
ATOM 1368 O O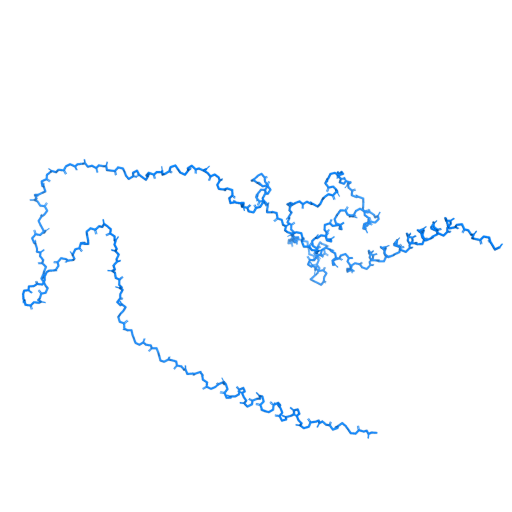 . ILE A 1 173 ? -10.410 -15.358 -7.111 1.00 91.00 173 ILE A O 1
ATOM 1372 N N . PRO A 1 174 ? -9.272 -15.367 -9.041 1.00 91.62 174 PRO A N 1
ATOM 1373 C CA . PRO A 1 174 ? -9.057 -16.808 -9.023 1.00 91.62 174 PRO A CA 1
ATOM 1374 C C . PRO A 1 174 ? -8.171 -17.214 -7.842 1.00 91.62 174 PRO A C 1
ATOM 1376 O O . PRO A 1 174 ? -7.263 -16.490 -7.437 1.00 91.62 174 PRO A O 1
ATOM 1379 N N . ARG A 1 175 ? -8.365 -18.433 -7.324 1.00 91.50 175 ARG A N 1
ATOM 1380 C CA . ARG A 1 175 ? -7.669 -18.943 -6.124 1.00 91.50 175 ARG A CA 1
ATOM 1381 C C . ARG A 1 175 ? -6.141 -18.779 -6.159 1.00 91.50 175 ARG A C 1
ATOM 1383 O O . ARG A 1 175 ? -5.541 -18.572 -5.116 1.00 91.50 175 ARG A O 1
ATOM 1390 N N . LYS A 1 176 ? -5.520 -18.851 -7.342 1.00 91.94 176 LYS A N 1
ATOM 1391 C CA . LYS A 1 176 ? -4.062 -18.706 -7.529 1.00 91.94 176 LYS A CA 1
ATOM 1392 C C . LYS A 1 176 ? -3.544 -17.274 -7.332 1.00 91.94 176 LYS A C 1
ATOM 1394 O O . LYS A 1 176 ? -2.362 -17.092 -7.058 1.00 91.94 176 LYS A O 1
ATOM 1399 N N . GLN A 1 177 ? -4.404 -16.279 -7.528 1.00 91.69 177 GLN A N 1
ATOM 1400 C CA . GLN A 1 177 ? -4.078 -14.858 -7.380 1.00 91.69 177 GLN A CA 1
ATOM 1401 C C . GLN A 1 177 ? -4.487 -14.315 -6.003 1.00 91.69 177 GLN A C 1
ATOM 1403 O O . GLN A 1 177 ? -4.055 -13.236 -5.623 1.00 91.69 177 GLN A O 1
ATOM 1408 N N . ARG A 1 178 ? -5.288 -15.063 -5.229 1.00 93.56 178 ARG A N 1
ATOM 1409 C CA . ARG A 1 178 ? -5.651 -14.686 -3.858 1.00 93.56 178 ARG A CA 1
ATOM 1410 C C . ARG A 1 178 ? -4.459 -14.875 -2.926 1.00 93.56 178 ARG A C 1
ATOM 1412 O O . ARG A 1 178 ? -3.947 -15.990 -2.806 1.00 93.56 178 ARG A O 1
ATOM 1419 N N . LYS A 1 179 ? -4.055 -13.800 -2.254 1.00 94.31 179 LYS A N 1
ATOM 1420 C CA . LYS A 1 179 ? -2.937 -13.766 -1.303 1.00 94.31 179 LYS A CA 1
ATOM 1421 C C . LYS A 1 179 ? -3.403 -13.389 0.098 1.00 94.31 179 LYS A C 1
ATOM 1423 O O . LYS A 1 179 ? -4.536 -12.956 0.276 1.00 94.31 179 LYS A O 1
ATOM 1428 N N . GLN A 1 180 ? -2.531 -13.607 1.083 1.00 92.88 180 GLN A N 1
ATOM 1429 C CA . GLN A 1 180 ? -2.826 -13.283 2.483 1.00 92.88 180 GLN A CA 1
ATOM 1430 C C . GLN A 1 180 ? -2.653 -11.787 2.765 1.00 92.88 180 GLN A C 1
ATOM 1432 O O . GLN A 1 180 ? -3.468 -11.199 3.468 1.00 92.88 180 GLN A O 1
ATOM 1437 N N . ASN A 1 181 ? -1.621 -11.176 2.170 1.00 94.50 181 ASN A N 1
ATOM 1438 C CA . ASN A 1 181 ? -1.213 -9.798 2.441 1.00 94.50 181 ASN A CA 1
ATOM 1439 C C . ASN A 1 181 ? -1.293 -8.926 1.181 1.00 94.50 181 ASN A C 1
ATOM 1441 O O . ASN A 1 181 ? -1.049 -9.398 0.065 1.00 94.50 181 ASN A O 1
ATOM 1445 N N . LEU A 1 182 ? -1.530 -7.625 1.370 1.00 93.44 182 LEU A N 1
ATOM 1446 C CA . LEU A 1 182 ? -1.627 -6.657 0.270 1.00 93.44 182 LEU A CA 1
ATOM 1447 C C . LEU A 1 182 ? -0.291 -6.509 -0.477 1.00 93.44 182 LEU A C 1
ATOM 1449 O O . LEU A 1 182 ? -0.263 -6.399 -1.704 1.00 93.44 182 LEU A O 1
ATOM 1453 N N . VAL A 1 183 ? 0.830 -6.525 0.255 1.00 94.38 183 VAL A N 1
ATOM 1454 C CA . VAL A 1 183 ? 2.180 -6.489 -0.337 1.00 94.38 183 VAL A CA 1
ATOM 1455 C C . VAL A 1 183 ? 2.400 -7.651 -1.310 1.00 94.38 183 VAL A C 1
ATOM 1457 O O . VAL A 1 183 ? 3.016 -7.462 -2.358 1.00 94.38 183 VAL A O 1
ATOM 1460 N N . GLU A 1 184 ? 1.936 -8.853 -0.966 1.00 94.19 184 GLU A N 1
ATOM 1461 C CA . GLU A 1 184 ? 2.178 -10.049 -1.778 1.00 94.19 184 GLU A CA 1
ATOM 1462 C C . GLU A 1 184 ? 1.387 -9.998 -3.089 1.00 94.19 184 GLU A C 1
ATOM 1464 O O . GLU A 1 184 ? 1.924 -10.330 -4.146 1.00 94.19 184 GLU A O 1
ATOM 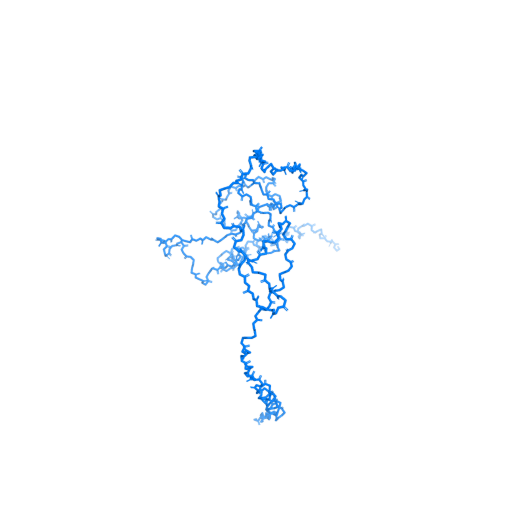1469 N N . GLU A 1 185 ? 0.149 -9.505 -3.038 1.00 93.25 185 GLU A N 1
ATOM 1470 C CA . GLU A 1 185 ? -0.658 -9.256 -4.233 1.00 93.25 185 GLU A CA 1
ATOM 1471 C C . GLU A 1 185 ? 0.015 -8.225 -5.154 1.00 93.25 185 GLU A C 1
ATOM 1473 O O . GLU A 1 185 ? 0.119 -8.433 -6.363 1.00 93.25 185 GLU A O 1
ATOM 1478 N N . LEU A 1 186 ? 0.553 -7.143 -4.580 1.00 93.00 186 LEU A N 1
ATOM 1479 C CA . LEU A 1 186 ? 1.266 -6.118 -5.342 1.00 93.00 186 LEU A CA 1
ATOM 1480 C C . LEU A 1 186 ? 2.524 -6.667 -6.034 1.00 93.00 186 LEU A C 1
ATOM 1482 O O . LEU A 1 186 ? 2.807 -6.288 -7.167 1.00 93.00 186 LEU A O 1
ATOM 1486 N N . LEU A 1 187 ? 3.280 -7.537 -5.360 1.00 91.69 187 LEU A N 1
ATOM 1487 C CA . LEU A 1 187 ? 4.495 -8.152 -5.907 1.00 91.69 187 LEU A CA 1
ATOM 1488 C C . LEU A 1 187 ? 4.198 -9.170 -7.014 1.00 91.69 187 LEU A C 1
ATOM 1490 O O . LEU A 1 187 ? 5.032 -9.371 -7.895 1.00 91.69 187 LEU A O 1
ATOM 1494 N N . GLN A 1 188 ? 3.031 -9.815 -6.977 1.00 93.62 188 GLN A N 1
ATOM 1495 C CA . GLN A 1 188 ? 2.614 -10.758 -8.014 1.00 93.62 188 GLN A CA 1
ATOM 1496 C C . GLN A 1 188 ? 2.238 -10.052 -9.329 1.00 93.62 188 GLN A C 1
ATOM 1498 O O . GLN A 1 188 ? 2.325 -10.655 -10.400 1.00 93.62 188 GLN A O 1
ATOM 1503 N N . ASP A 1 189 ? 1.844 -8.780 -9.263 1.00 93.00 189 ASP A N 1
ATOM 1504 C CA . ASP A 1 189 ? 1.516 -7.966 -10.429 1.00 93.00 189 ASP A CA 1
ATOM 1505 C C . ASP A 1 189 ? 2.794 -7.542 -11.181 1.00 93.00 189 ASP A C 1
ATOM 1507 O O . ASP A 1 189 ? 3.567 -6.669 -10.757 1.00 93.00 189 ASP A O 1
ATOM 1511 N N . ALA A 1 190 ? 3.024 -8.190 -12.325 1.00 92.44 190 ALA A N 1
ATOM 1512 C CA . ALA A 1 190 ? 4.205 -7.965 -13.149 1.00 92.44 190 ALA A CA 1
ATOM 1513 C C . ALA A 1 190 ? 4.247 -6.548 -13.743 1.00 92.44 190 ALA A C 1
ATOM 1515 O O . ALA A 1 190 ? 5.326 -5.957 -13.830 1.00 92.44 190 ALA A O 1
ATOM 1516 N N . GLU A 1 191 ? 3.098 -5.978 -14.116 1.00 91.88 191 GLU A N 1
ATOM 1517 C CA . GLU A 1 191 ? 3.032 -4.656 -14.746 1.00 91.88 191 GLU A CA 1
ATOM 1518 C C . GLU A 1 191 ? 3.425 -3.563 -13.752 1.00 91.88 191 GLU A C 1
ATOM 1520 O O . GLU A 1 191 ? 4.276 -2.711 -14.039 1.00 91.88 191 GLU A O 1
ATOM 1525 N N . LYS A 1 192 ? 2.869 -3.633 -12.536 1.00 91.50 192 LYS A N 1
ATOM 1526 C CA . LYS A 1 192 ? 3.236 -2.715 -11.449 1.00 91.50 192 LYS A CA 1
ATOM 1527 C C . LYS A 1 192 ? 4.707 -2.865 -11.076 1.00 91.50 192 LYS A C 1
ATOM 1529 O O . LYS A 1 192 ? 5.404 -1.859 -10.942 1.00 91.50 192 LYS A O 1
ATOM 1534 N N . SER A 1 193 ? 5.208 -4.094 -10.978 1.00 91.94 193 SER A N 1
ATOM 1535 C CA . SER A 1 193 ? 6.616 -4.357 -10.658 1.00 91.94 193 SER A CA 1
ATOM 1536 C C . SER A 1 193 ? 7.576 -3.754 -11.689 1.00 91.94 193 SER A C 1
ATOM 1538 O O . SER A 1 193 ? 8.559 -3.103 -11.321 1.00 91.94 193 SER A O 1
ATOM 1540 N N . GLN A 1 194 ? 7.277 -3.898 -12.982 1.00 94.25 194 GLN A N 1
ATOM 1541 C CA . GLN A 1 194 ? 8.072 -3.299 -14.058 1.00 94.25 194 GLN A CA 1
ATOM 1542 C C . GLN A 1 194 ? 8.061 -1.768 -13.997 1.00 94.25 194 GLN A C 1
ATOM 1544 O O . GLN A 1 194 ? 9.118 -1.138 -14.100 1.00 94.25 194 GLN A O 1
ATOM 1549 N N . TYR A 1 195 ? 6.888 -1.163 -13.792 1.00 94.06 195 TYR A N 1
ATOM 1550 C CA . TYR A 1 195 ? 6.760 0.288 -13.661 1.00 94.06 195 TYR A CA 1
ATOM 1551 C C . TYR A 1 195 ? 7.554 0.827 -12.463 1.00 94.06 195 TYR A C 1
ATOM 1553 O O . TYR A 1 195 ? 8.338 1.771 -12.614 1.00 94.06 195 TYR A O 1
ATOM 1561 N N . LEU A 1 196 ? 7.395 0.207 -11.289 1.00 94.19 196 LEU A N 1
ATOM 1562 C CA . LEU A 1 196 ? 8.090 0.603 -10.065 1.00 94.19 196 LEU A CA 1
ATOM 1563 C C . LEU A 1 196 ? 9.607 0.467 -10.214 1.00 94.19 196 LEU A C 1
ATOM 1565 O O . LEU A 1 196 ? 10.327 1.388 -9.832 1.00 94.19 196 LEU A O 1
ATOM 1569 N N . LYS A 1 197 ? 10.094 -0.617 -10.834 1.00 95.19 197 LYS A N 1
ATOM 1570 C CA . LYS A 1 197 ? 11.523 -0.804 -11.127 1.00 95.19 197 LYS A CA 1
ATOM 1571 C C . LYS A 1 197 ? 12.055 0.289 -12.054 1.00 95.19 197 LYS A C 1
ATOM 1573 O O . LYS A 1 197 ? 13.010 0.975 -11.704 1.00 95.19 197 LYS A O 1
ATOM 1578 N N . LYS A 1 198 ? 11.379 0.533 -13.182 1.00 96.44 198 LYS A N 1
ATOM 1579 C CA . LYS A 1 198 ? 11.754 1.591 -14.134 1.00 96.44 198 LYS A CA 1
ATOM 1580 C C . LYS A 1 198 ? 11.836 2.961 -13.458 1.00 96.44 198 LYS A C 1
ATOM 1582 O O . LYS A 1 198 ? 12.785 3.710 -13.685 1.00 96.44 198 LYS A O 1
ATOM 1587 N N . LYS A 1 199 ? 10.843 3.307 -12.632 1.00 95.88 199 LYS A N 1
ATOM 1588 C CA . LYS A 1 199 ? 10.823 4.592 -11.921 1.00 95.88 199 LYS A CA 1
ATOM 1589 C C . LYS A 1 199 ? 11.859 4.675 -10.814 1.00 95.88 199 LYS A C 1
ATOM 1591 O O . LYS A 1 199 ? 12.435 5.744 -10.620 1.00 95.88 199 LYS A O 1
ATOM 1596 N N . PHE A 1 200 ? 12.122 3.576 -10.122 1.00 96.38 200 PHE A N 1
ATOM 1597 C CA . PHE A 1 200 ? 13.202 3.504 -9.153 1.00 96.38 200 PHE A CA 1
ATOM 1598 C C . PHE A 1 200 ? 14.552 3.795 -9.815 1.00 96.38 200 PHE A C 1
ATOM 1600 O O . PHE A 1 200 ? 15.246 4.705 -9.363 1.00 96.38 200 PHE A O 1
ATOM 1607 N N . ASP A 1 201 ? 14.873 3.122 -10.921 1.00 98.00 201 ASP A N 1
ATOM 1608 C CA . ASP A 1 201 ? 16.138 3.305 -11.644 1.00 98.00 201 ASP A CA 1
ATOM 1609 C C . ASP A 1 201 ? 16.295 4.748 -12.158 1.00 98.00 201 ASP A C 1
ATOM 1611 O O . ASP A 1 201 ? 17.345 5.368 -11.976 1.00 98.00 201 ASP A O 1
ATOM 1615 N N . GLU A 1 202 ? 15.224 5.340 -12.703 1.00 97.06 202 GLU A N 1
ATOM 1616 C CA . GLU A 1 202 ? 15.200 6.747 -13.129 1.00 97.06 202 GLU A CA 1
ATOM 1617 C C . GLU A 1 202 ? 15.506 7.707 -11.962 1.00 97.06 202 GLU A C 1
ATOM 1619 O O . GLU A 1 202 ? 16.278 8.660 -12.104 1.00 97.06 202 GLU A O 1
ATOM 1624 N N . ILE A 1 203 ? 14.914 7.465 -10.789 1.00 96.00 203 ILE A N 1
ATOM 1625 C CA . ILE A 1 203 ? 15.142 8.281 -9.589 1.00 96.00 203 ILE A CA 1
ATOM 1626 C C . ILE A 1 203 ? 16.571 8.098 -9.071 1.00 96.00 203 ILE A C 1
ATOM 1628 O O . ILE A 1 203 ? 17.195 9.083 -8.669 1.00 96.00 203 ILE A O 1
ATOM 1632 N N . GLN A 1 204 ? 17.098 6.871 -9.072 1.00 95.88 204 GLN A N 1
ATO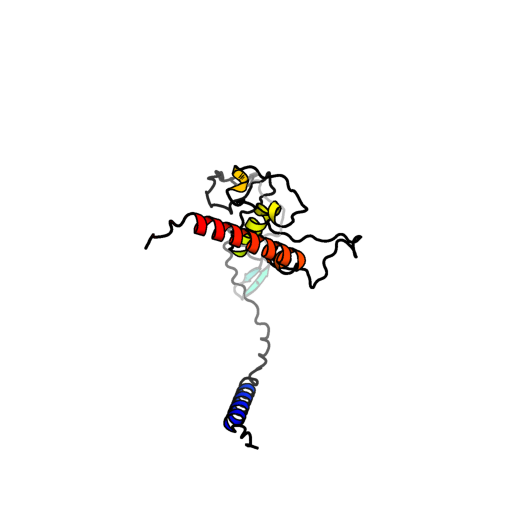M 1633 C CA . GLN A 1 204 ? 18.463 6.602 -8.622 1.00 95.88 204 GLN A CA 1
ATOM 1634 C C . GLN A 1 204 ? 19.496 7.263 -9.534 1.00 95.88 204 GLN A C 1
ATOM 1636 O O . GLN A 1 204 ? 20.399 7.926 -9.024 1.00 95.88 204 GLN A O 1
ATOM 1641 N N . ALA A 1 205 ? 19.321 7.186 -10.857 1.00 95.81 205 ALA A N 1
ATOM 1642 C CA . ALA A 1 205 ? 20.178 7.880 -11.817 1.00 95.81 205 ALA A CA 1
ATOM 1643 C C . ALA A 1 205 ? 20.176 9.400 -11.576 1.00 95.81 205 ALA A C 1
ATOM 1645 O O . ALA A 1 205 ? 21.233 10.000 -11.380 1.00 95.81 205 ALA A O 1
ATOM 1646 N N . LYS A 1 206 ? 18.990 10.016 -11.445 1.00 95.00 206 LYS A N 1
ATOM 1647 C CA . LYS A 1 206 ? 18.864 11.458 -11.151 1.00 95.00 206 LYS A CA 1
ATOM 1648 C C . LYS A 1 206 ? 19.534 11.859 -9.831 1.00 95.00 206 LYS A C 1
ATOM 1650 O O . LYS A 1 206 ? 20.166 12.913 -9.754 1.00 95.00 206 LYS A O 1
ATOM 1655 N N . LYS A 1 207 ? 19.410 11.037 -8.783 1.00 93.44 207 LYS A N 1
ATOM 1656 C CA . LYS A 1 207 ? 20.069 11.276 -7.485 1.00 93.44 207 LYS A CA 1
ATOM 1657 C C . LYS A 1 207 ? 21.592 11.135 -7.581 1.00 93.44 207 LYS A C 1
ATOM 1659 O O . LYS A 1 207 ? 22.316 11.966 -7.027 1.00 93.44 207 LYS A O 1
ATOM 1664 N N . ALA A 1 208 ? 22.084 10.123 -8.291 1.00 90.62 208 ALA A N 1
ATOM 1665 C CA . ALA A 1 208 ? 23.512 9.905 -8.506 1.00 90.62 208 ALA A CA 1
ATOM 1666 C C . ALA A 1 208 ? 24.148 11.059 -9.302 1.00 90.62 208 ALA A C 1
ATOM 1668 O O . ALA A 1 208 ? 25.178 11.597 -8.892 1.00 90.62 208 ALA A O 1
ATOM 1669 N N . ASP A 1 209 ? 23.493 11.524 -10.365 1.00 85.75 209 ASP A N 1
ATOM 1670 C CA . ASP A 1 209 ? 23.957 12.669 -11.156 1.00 85.75 209 ASP A CA 1
ATOM 1671 C C . ASP A 1 209 ? 24.012 13.955 -10.329 1.00 85.75 209 ASP A C 1
ATOM 1673 O O . ASP A 1 209 ? 24.999 14.698 -10.377 1.00 85.75 209 ASP A O 1
ATOM 1677 N N . PHE A 1 210 ? 22.982 14.202 -9.513 1.00 82.25 210 PHE A N 1
ATOM 1678 C CA . PHE A 1 210 ? 22.944 15.358 -8.622 1.00 82.25 210 PHE A CA 1
ATOM 1679 C C . PHE A 1 210 ? 24.106 15.352 -7.619 1.00 82.25 210 PHE A C 1
ATOM 1681 O O . PHE A 1 210 ? 24.757 16.376 -7.415 1.00 82.25 210 PHE A O 1
ATOM 1688 N N . THR A 1 211 ? 24.414 14.202 -7.016 1.00 78.12 211 THR A N 1
ATOM 1689 C CA . THR A 1 211 ? 25.528 14.097 -6.056 1.00 78.12 211 THR A CA 1
ATOM 1690 C C . THR A 1 211 ? 26.899 14.219 -6.723 1.00 78.12 211 THR A C 1
ATOM 1692 O O . THR A 1 211 ? 27.792 14.853 -6.157 1.00 78.12 211 THR A O 1
ATOM 1695 N N . ARG A 1 212 ? 27.072 13.702 -7.948 1.00 69.56 212 ARG A N 1
ATOM 1696 C CA . ARG A 1 212 ? 28.320 13.840 -8.717 1.00 69.56 212 ARG A CA 1
ATOM 1697 C C . ARG A 1 212 ? 28.605 15.296 -9.092 1.00 69.56 212 ARG A C 1
ATOM 1699 O O . ARG A 1 212 ? 29.742 15.732 -8.946 1.00 69.56 212 ARG A O 1
ATOM 1706 N N . ARG A 1 213 ? 27.589 16.068 -9.497 1.00 67.38 213 ARG A N 1
ATOM 1707 C CA . ARG A 1 213 ? 27.734 17.505 -9.817 1.00 67.38 213 ARG A CA 1
ATOM 1708 C C . ARG A 1 213 ? 28.145 18.363 -8.616 1.00 67.38 213 ARG A C 1
ATOM 1710 O O . ARG A 1 213 ? 28.749 19.410 -8.806 1.00 67.38 213 ARG A O 1
ATOM 1717 N N . ARG A 1 214 ? 27.835 17.932 -7.388 1.00 68.56 214 ARG A N 1
ATOM 1718 C CA . ARG A 1 214 ? 28.189 18.663 -6.157 1.00 68.56 214 ARG A CA 1
ATOM 1719 C C . ARG A 1 214 ? 29.570 18.319 -5.603 1.00 68.56 214 ARG A C 1
ATOM 1721 O O . ARG A 1 214 ? 30.005 18.982 -4.666 1.00 68.56 214 ARG A O 1
ATOM 1728 N N . ARG A 1 215 ? 30.265 17.311 -6.142 1.00 68.44 215 ARG A N 1
ATOM 1729 C CA . ARG A 1 215 ? 31.644 17.016 -5.735 1.00 68.44 215 ARG A CA 1
ATOM 1730 C C . ARG A 1 215 ? 32.597 17.993 -6.437 1.00 68.44 215 ARG A C 1
ATOM 1732 O O . ARG A 1 215 ? 32.695 17.927 -7.662 1.00 68.44 215 ARG A O 1
ATOM 1739 N N . PRO A 1 216 ? 33.306 18.877 -5.707 1.00 69.62 216 PRO A N 1
ATOM 1740 C CA . PRO A 1 216 ? 34.333 19.707 -6.319 1.00 69.62 216 PRO A CA 1
ATOM 1741 C C . PRO A 1 216 ? 35.415 18.788 -6.892 1.00 69.62 216 PRO A C 1
ATOM 1743 O O . PRO A 1 216 ? 35.948 17.926 -6.189 1.00 69.62 216 PRO A O 1
ATOM 1746 N N . GLN A 1 217 ? 35.705 18.937 -8.184 1.00 70.69 217 GLN A N 1
ATOM 1747 C CA . GLN A 1 217 ? 36.821 18.242 -8.815 1.00 70.69 217 GLN A CA 1
ATOM 1748 C C . GLN A 1 217 ? 38.099 18.734 -8.132 1.00 70.69 217 GLN A C 1
ATOM 1750 O O . GLN A 1 217 ? 38.406 19.926 -8.193 1.00 70.69 217 GLN A O 1
ATOM 1755 N N . LYS A 1 218 ? 38.820 17.845 -7.436 1.00 67.81 218 LYS A N 1
ATOM 1756 C CA . LYS A 1 218 ? 40.148 18.178 -6.910 1.00 67.81 218 LYS A CA 1
ATOM 1757 C C . LYS A 1 218 ? 41.030 18.506 -8.114 1.00 67.81 218 LYS A C 1
ATOM 1759 O O . LYS A 1 218 ? 41.326 17.614 -8.906 1.00 67.81 218 LYS A O 1
ATOM 1764 N N . LYS A 1 219 ? 41.387 19.783 -8.279 1.00 68.06 219 LYS A N 1
ATOM 1765 C CA . LYS A 1 219 ? 42.408 20.191 -9.248 1.00 68.06 219 LYS A CA 1
ATOM 1766 C C . LYS A 1 219 ? 43.711 19.486 -8.854 1.00 68.06 219 LYS A C 1
ATOM 1768 O O . LYS A 1 219 ? 44.062 19.506 -7.674 1.00 68.06 219 LYS A O 1
ATOM 1773 N N . LYS A 1 220 ? 44.316 18.786 -9.815 1.00 59.88 220 LYS A N 1
ATOM 1774 C CA . LYS A 1 220 ? 45.680 18.261 -9.699 1.00 59.88 220 LYS A CA 1
ATOM 1775 C C . LYS A 1 220 ? 46.672 19.411 -9.761 1.00 59.88 220 LYS A C 1
ATOM 1777 O O . LYS A 1 220 ? 46.348 20.392 -10.468 1.00 59.88 220 LYS A O 1
#

InterPro domains:
  IPR014810 Fcf2 pre-rRNA processing, C-terminal [PF08698] (104-199)
  IPR039883 Fcf2/DNTTIP2 [PTHR21686] (93-218)

Radius of gyration: 41.02 Å; chains: 1; bounding box: 102×75×83 Å

Organism: NCBI:txid1806994